Protein AF-0000000076640733 (afdb_homodimer)

Organism: NCBI:txid1194090

pLDDT: mean 92.5, std 11.45, range [32.75, 98.75]

Sequence (238 aa):
MKEFMLLFRQPSYDYSDVSKEEMAALARKWKEWWQDIDEQGKLSSRGPRLAMEGKVLKPGGVVTDGPFVEIKEKLGSFIVVKAENLDDATTLAHGCPALDQGGSVEVRPIGNPWSGKKGMKEFMLLFRQPSYDYSDVSKEEMAALARKWKEWWQDIDEQGKLSSRGPRLAMEGKVLKPGGVVTDGPFVEIKEKLGSFIVVKAENLDDATTLAHGCPALDQGGSVEVRPIGNPWSGKKG

Solvent-accessible surface area (backbone atoms only — not comparable to full-atom values): 12622 Å² total; per-residue (Å²): 119,42,40,30,36,42,36,34,24,26,59,65,87,79,58,84,86,52,50,71,68,54,49,51,52,51,52,48,46,44,50,50,47,51,46,56,40,41,76,70,69,24,55,61,25,56,50,55,58,45,46,71,54,37,31,29,39,33,55,93,74,44,71,44,76,28,50,66,71,83,40,77,46,37,77,39,37,36,33,31,31,49,24,82,45,70,68,53,44,48,56,68,52,60,81,45,56,43,30,80,64,70,14,28,38,31,35,24,47,30,70,72,88,70,54,37,47,67,123,119,42,40,30,35,42,35,35,23,26,60,65,87,80,58,83,85,50,50,72,67,55,49,51,52,51,53,48,46,44,50,52,47,51,46,56,40,41,75,71,69,25,54,62,26,53,50,56,58,43,46,72,55,36,31,29,40,33,55,95,74,44,72,43,77,28,50,68,71,84,40,77,44,36,78,39,38,36,34,33,32,46,24,83,45,70,69,54,44,51,58,68,52,60,80,45,56,45,30,80,63,69,14,30,38,30,35,25,46,30,71,70,87,68,56,37,50,66,124

Nearest PDB structures (foldseek):
  1s7i-assembly1_A-2  TM=7.671E-01  e=8.602E-08  Pseudomonas aeruginosa
  1mwq-assembly1_A  TM=6.982E-01  e=2.239E-04  Haemophilus influenzae
  9axv-assembly1_Aa  TM=3.613E-01  e=4.075E-01  Schizosaccharomyces pombe
  8xkg-assembly1_B  TM=3.624E-01  e=1.918E+00  Acinetobacter baumannii ATCC 19606 = CIP 70.34 = JCM 6841
  8xkg-assembly1_A  TM=3.539E-01  e=2.036E+00  Acinetobacter baumannii ATCC 19606 = CIP 70.34 = JCM 6841

InterPro domains:
  IPR005545 YCII-related [PF03795] (21-110)
  IPR011008 Dimeric alpha-beta barrel [SSF54909] (4-110)

Secondary structure (DSSP, 8-state):
-EEEEEEEEES----TTS-HHHHHHHHHHHHHHHHHHHHTT-EEEEPPPBPS--EEEEGGGEEEESS--SSSSEEEEEEEEEESSHHHHHHHHTT-HHHHTT-EEEEEEESS---SS--/-EEEEEEEEES----TTS-HHHHHHHHHHHHHHHHHHHHTT-EEEEPPPBPS--EEEEGGGEEEESS--SSSSEEEEEEEEEESSHHHHHHHHTT-HHHHTT-EEEEEEESS---SS--

Foldseek 3Di:
DFKKKKWFKALDPDCVVPDPVRVVVLVVLQVVLQVVQVVVVWFDFWWDFDDQWDWDADPPRDIDTDDPPPDSIGTTTITMTHDDDQVRVVVSCPSRCSVVRVIDIDMGTDPDPPPVDPD/DFKKKKWFKALDPDCVVPDPVRVVVLVVLQVVLQVVQVVVVWFDFWWDFDDQWDWDADPPRDIDTDDPPPDSIGTTTITMTHDDDQVRVVVSCPSRCSVVRVIDIDMGTDPPPPPVDPD

Radius of gyration: 17.52 Å; Cα contacts (8 Å, |Δi|>4): 524; chains: 2; bounding box: 40×46×40 Å

Structure (mmCIF, N/CA/C/O backbone):
data_AF-0000000076640733-model_v1
#
loop_
_entity.id
_entity.type
_entity.pdbx_description
1 polymer 'Uncharacterized conserved protein'
#
loop_
_atom_site.group_PDB
_atom_site.id
_atom_site.type_symbol
_atom_site.label_atom_id
_atom_site.label_alt_id
_atom_site.label_comp_id
_atom_site.label_asym_id
_atom_site.label_entity_id
_atom_site.label_seq_id
_atom_site.pdbx_PDB_ins_code
_atom_site.Cartn_x
_atom_site.Cartn_y
_atom_site.Cartn_z
_atom_site.occupancy
_atom_site.B_iso_or_equiv
_atom_site.auth_seq_id
_atom_site.auth_comp_id
_atom_site.auth_asym_id
_atom_site.auth_atom_id
_atom_site.pdbx_PDB_model_num
ATOM 1 N N . MET A 1 1 ? 18.859 -12.188 5.621 1 90.88 1 MET A N 1
ATOM 2 C CA . MET A 1 1 ? 17.844 -11.898 4.602 1 90.88 1 MET A CA 1
ATOM 3 C C . MET A 1 1 ? 17.219 -10.531 4.836 1 90.88 1 MET A C 1
ATOM 5 O O . MET A 1 1 ? 17.156 -10.055 5.973 1 90.88 1 MET A O 1
ATOM 9 N N . LYS A 1 2 ? 16.859 -9.906 3.752 1 95.25 2 LYS A N 1
ATOM 10 C CA . LYS A 1 2 ? 16.188 -8.617 3.754 1 95.25 2 LYS A CA 1
ATOM 11 C C . LYS A 1 2 ? 14.672 -8.797 3.666 1 95.25 2 LYS A C 1
ATOM 13 O O . LYS A 1 2 ? 14.188 -9.883 3.346 1 95.25 2 LYS A O 1
ATOM 18 N N . GLU A 1 3 ? 13.977 -7.738 4.012 1 97 3 GLU A N 1
ATOM 19 C CA . GLU A 1 3 ? 12.516 -7.805 3.924 1 97 3 GLU A CA 1
ATOM 20 C C . GLU A 1 3 ? 12 -6.969 2.758 1 97 3 GLU A C 1
ATOM 22 O O . GLU A 1 3 ? 12.523 -5.891 2.477 1 97 3 GLU A O 1
ATOM 27 N N . PHE A 1 4 ? 10.969 -7.512 2.135 1 98.12 4 PHE A N 1
ATOM 28 C CA . PHE A 1 4 ? 10.305 -6.891 0.998 1 98.12 4 PHE A CA 1
ATOM 29 C C . PHE A 1 4 ? 8.789 -6.93 1.174 1 98.12 4 PHE A C 1
ATOM 31 O O . PHE A 1 4 ? 8.25 -7.883 1.733 1 98.12 4 PHE A O 1
ATOM 38 N N . MET A 1 5 ? 8.195 -5.891 0.712 1 97.94 5 MET A N 1
ATOM 39 C CA . MET A 1 5 ? 6.738 -5.883 0.663 1 97.94 5 MET A CA 1
ATOM 40 C C . MET A 1 5 ? 6.238 -6.227 -0.737 1 97.94 5 MET A C 1
ATOM 42 O O . MET A 1 5 ? 6.727 -5.676 -1.727 1 97.94 5 MET A O 1
ATOM 46 N N . LEU A 1 6 ? 5.398 -7.23 -0.84 1 98.56 6 LEU A N 1
ATOM 47 C CA . LEU A 1 6 ? 4.664 -7.551 -2.061 1 98.56 6 LEU A CA 1
ATOM 48 C C . LEU A 1 6 ? 3.258 -6.965 -2.02 1 98.56 6 LEU A C 1
ATOM 50 O O . LEU A 1 6 ? 2.418 -7.41 -1.235 1 98.56 6 LEU A O 1
ATOM 54 N N . LEU A 1 7 ? 3.055 -5.965 -2.85 1 98.25 7 LEU A N 1
ATOM 55 C CA . LEU A 1 7 ? 1.787 -5.246 -2.924 1 98.25 7 LEU A CA 1
ATOM 56 C C . LEU A 1 7 ? 0.925 -5.777 -4.062 1 98.25 7 LEU A C 1
ATOM 58 O O . LEU A 1 7 ? 1.354 -5.785 -5.219 1 98.25 7 LEU A O 1
ATOM 62 N N . PHE A 1 8 ? -0.285 -6.172 -3.756 1 97.62 8 PHE A N 1
ATOM 63 C CA . PHE A 1 8 ? -1.186 -6.746 -4.75 1 97.62 8 PHE A CA 1
ATOM 64 C C . PHE A 1 8 ? -2.154 -5.695 -5.273 1 97.62 8 PHE A C 1
ATOM 66 O O . PHE A 1 8 ? -2.857 -5.047 -4.496 1 97.62 8 PHE A O 1
ATOM 73 N N . ARG A 1 9 ? -2.199 -5.605 -6.57 1 97 9 ARG A N 1
ATOM 74 C CA . ARG A 1 9 ? -3.17 -4.73 -7.215 1 97 9 ARG A CA 1
ATOM 75 C C . ARG A 1 9 ? -3.992 -5.488 -8.25 1 97 9 ARG A C 1
ATOM 77 O O . ARG A 1 9 ? -3.473 -6.367 -8.945 1 97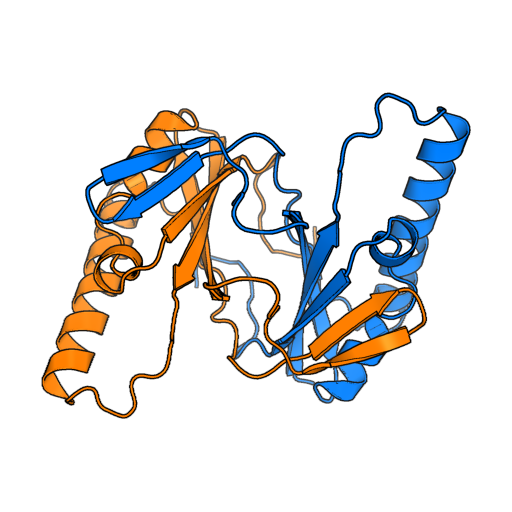 9 ARG A O 1
ATOM 84 N N . GLN A 1 10 ? -5.215 -5.172 -8.328 1 96.31 10 GLN A N 1
ATOM 85 C CA . GLN A 1 10 ? -6.113 -5.75 -9.32 1 96.31 10 GLN A CA 1
ATOM 86 C C . GLN A 1 10 ? -7.039 -4.688 -9.906 1 96.31 10 GLN A C 1
ATOM 88 O O . GLN A 1 10 ? -7.348 -3.693 -9.242 1 96.31 10 GLN A O 1
ATOM 93 N N . PRO A 1 11 ? -7.484 -4.945 -11.172 1 94.88 11 PRO A N 1
ATOM 94 C CA . PRO A 1 11 ? -8.445 -4 -11.75 1 94.88 11 PRO A CA 1
ATOM 95 C C . PRO A 1 11 ? -9.789 -4.004 -11.031 1 94.88 11 PRO A C 1
ATOM 97 O O . PRO A 1 11 ? -10.492 -2.99 -11.016 1 94.88 11 PRO A O 1
ATOM 100 N N . SER A 1 12 ? -10.133 -5.125 -10.539 1 93 12 SER A N 1
ATOM 101 C CA . SER A 1 12 ? -11.406 -5.238 -9.836 1 93 12 SER A CA 1
ATOM 102 C C . SER A 1 12 ? -11.328 -6.262 -8.711 1 93 12 SER A C 1
ATOM 104 O O . SER A 1 12 ? -10.594 -7.246 -8.812 1 93 12 SER A O 1
ATOM 106 N N . TYR A 1 13 ? -12.039 -5.941 -7.707 1 92.38 13 TYR A N 1
ATOM 107 C CA . TYR A 1 13 ? -12.219 -6.887 -6.609 1 92.38 13 TYR A CA 1
ATOM 108 C C . TYR A 1 13 ? -13.68 -7.281 -6.457 1 92.38 13 TYR A C 1
ATOM 110 O O . TYR A 1 13 ? -14.102 -7.727 -5.387 1 92.38 13 TYR A O 1
ATOM 118 N N . ASP A 1 14 ? -14.398 -6.945 -7.488 1 89.81 14 ASP A N 1
ATOM 119 C CA . ASP A 1 14 ? -15.805 -7.324 -7.52 1 89.81 14 ASP A CA 1
ATOM 120 C C . ASP A 1 14 ? -15.977 -8.781 -7.941 1 89.81 14 ASP A C 1
ATOM 122 O O . ASP A 1 14 ? -15.758 -9.125 -9.109 1 89.81 14 ASP A O 1
ATOM 126 N N . TYR A 1 15 ? -16.344 -9.586 -6.992 1 89.31 15 TYR A N 1
ATOM 127 C CA . TYR A 1 15 ? -16.516 -11.016 -7.258 1 89.31 15 TYR A CA 1
ATOM 128 C C . TYR A 1 15 ? -17.984 -11.406 -7.219 1 89.31 15 TYR A C 1
ATOM 130 O O . TYR A 1 15 ? -18.312 -12.586 -7.031 1 89.31 15 TYR A O 1
ATOM 138 N N . SER A 1 16 ? -18.844 -10.461 -7.352 1 89.12 16 SER A N 1
ATOM 139 C CA . SER A 1 16 ? -20.281 -10.695 -7.234 1 89.12 16 SER A CA 1
ATOM 140 C C . SER A 1 16 ? -20.766 -11.656 -8.312 1 89.12 16 SER A C 1
ATOM 142 O O . SER A 1 16 ? -21.75 -12.375 -8.109 1 89.12 16 SER A O 1
ATOM 144 N N . ASP A 1 17 ? -20.094 -11.711 -9.484 1 89.12 17 ASP A N 1
ATOM 145 C CA . ASP A 1 17 ? -20.562 -12.547 -10.594 1 89.12 17 ASP A CA 1
ATOM 146 C C . ASP A 1 17 ? -19.766 -13.852 -10.664 1 89.12 17 ASP A C 1
ATOM 148 O O . ASP A 1 17 ? -19.922 -14.617 -11.617 1 89.12 17 ASP A O 1
ATOM 152 N N . VAL A 1 18 ? -18.953 -14.023 -9.711 1 88.56 18 VAL A N 1
ATOM 153 C CA . VAL A 1 18 ? -18.141 -15.234 -9.68 1 88.56 18 VAL A CA 1
ATOM 154 C C . VAL A 1 18 ? -18.891 -16.344 -8.938 1 88.56 18 VAL A C 1
ATOM 156 O O . VAL A 1 18 ? -19.5 -16.094 -7.898 1 88.56 18 VAL A O 1
ATOM 159 N N . SER A 1 19 ? -18.969 -17.531 -9.484 1 93.44 19 SER A N 1
ATOM 160 C CA . SER A 1 19 ? -19.656 -18.641 -8.852 1 93.44 19 SER A CA 1
ATOM 161 C C . SER A 1 19 ? -19 -19.031 -7.535 1 93.44 19 SER A C 1
ATOM 163 O O . SER A 1 19 ? -17.844 -18.672 -7.277 1 93.44 19 SER A O 1
ATOM 165 N N . LYS A 1 20 ? -19.781 -19.734 -6.715 1 93.12 20 LYS A N 1
ATOM 166 C CA . LYS A 1 20 ? -19.25 -20.234 -5.449 1 93.12 20 LYS A CA 1
ATOM 167 C C . LYS A 1 20 ? -18.047 -21.141 -5.68 1 93.12 20 LYS A C 1
ATOM 169 O O . LYS A 1 20 ? -17.078 -21.094 -4.918 1 93.12 20 LYS A O 1
ATOM 174 N N . GLU A 1 21 ? -18.141 -21.922 -6.691 1 94.69 21 GLU A N 1
ATOM 175 C CA . GLU A 1 21 ? -17.047 -22.844 -7.027 1 94.69 21 GLU A CA 1
ATOM 176 C C . GLU A 1 21 ? -15.789 -22.062 -7.438 1 94.69 21 GLU A C 1
ATOM 178 O O . GLU A 1 21 ? -14.68 -22.406 -7.02 1 94.69 21 GLU A O 1
ATOM 183 N N . GLU A 1 22 ? -15.961 -21.062 -8.25 1 92.94 22 GLU A N 1
ATOM 184 C CA . GLU A 1 22 ? -14.844 -20.234 -8.703 1 92.94 22 GLU A CA 1
ATOM 185 C C . GLU A 1 22 ? -14.227 -19.469 -7.539 1 92.94 22 GLU A C 1
ATOM 187 O O . GLU A 1 22 ? -13.008 -19.297 -7.477 1 92.94 22 GLU A O 1
ATOM 192 N N . MET A 1 23 ? -15.094 -19.016 -6.723 1 92.69 23 MET A N 1
ATOM 193 C CA . MET A 1 23 ? -14.602 -18.297 -5.547 1 92.69 23 MET A CA 1
ATOM 194 C C . MET A 1 23 ? -13.773 -19.219 -4.656 1 92.69 23 MET A C 1
ATOM 196 O O . MET A 1 23 ? -12.727 -18.812 -4.148 1 92.69 23 MET A O 1
ATOM 200 N N . ALA A 1 24 ? -14.203 -20.422 -4.422 1 95 24 ALA A N 1
ATOM 201 C CA . ALA A 1 24 ? -13.469 -21.391 -3.633 1 95 24 ALA A CA 1
ATOM 202 C C . ALA A 1 24 ? -12.117 -21.719 -4.27 1 95 24 ALA A C 1
ATOM 204 O O . ALA A 1 24 ? -11.109 -21.859 -3.57 1 95 24 ALA A O 1
ATOM 205 N N . ALA A 1 25 ? -12.148 -21.844 -5.551 1 95 25 ALA A N 1
ATOM 206 C CA . ALA A 1 25 ? -10.914 -22.125 -6.27 1 95 25 ALA A CA 1
ATOM 207 C C . ALA A 1 25 ? -9.914 -20.984 -6.109 1 95 25 ALA A C 1
ATOM 209 O O . ALA A 1 25 ? -8.719 -21.234 -5.91 1 95 25 ALA A O 1
ATOM 210 N N . LEU A 1 26 ? -10.414 -19.797 -6.215 1 93.88 26 LEU A N 1
ATOM 211 C CA . LEU A 1 26 ? -9.562 -18.625 -6.043 1 93.88 26 LEU A CA 1
ATOM 212 C C . LEU A 1 26 ? -8.992 -18.578 -4.629 1 93.88 26 LEU A C 1
ATOM 214 O O . LEU A 1 26 ? -7.797 -18.328 -4.449 1 93.88 26 LEU A O 1
ATOM 218 N N . ALA A 1 27 ? -9.812 -18.812 -3.67 1 94.56 27 ALA A N 1
ATOM 219 C CA . ALA A 1 27 ? -9.375 -18.844 -2.275 1 94.56 27 ALA A CA 1
ATOM 220 C C . ALA A 1 27 ? -8.281 -19.891 -2.062 1 94.56 27 ALA A C 1
ATOM 222 O O . ALA A 1 27 ? -7.305 -19.641 -1.356 1 94.56 27 ALA A O 1
ATOM 223 N N . ARG A 1 28 ? -8.414 -21.016 -2.635 1 96.5 28 ARG A N 1
ATOM 224 C CA . ARG A 1 28 ? -7.434 -22.078 -2.525 1 96.5 28 ARG A CA 1
ATOM 225 C C . ARG A 1 28 ? -6.105 -21.672 -3.156 1 96.5 28 ARG A C 1
ATOM 227 O O . ARG A 1 28 ? -5.035 -21.969 -2.619 1 96.5 28 ARG A O 1
ATOM 234 N N . LYS A 1 29 ? -6.211 -21.031 -4.285 1 96.69 29 LYS A N 1
ATOM 235 C CA . LYS A 1 29 ? -4.996 -20.578 -4.957 1 96.69 29 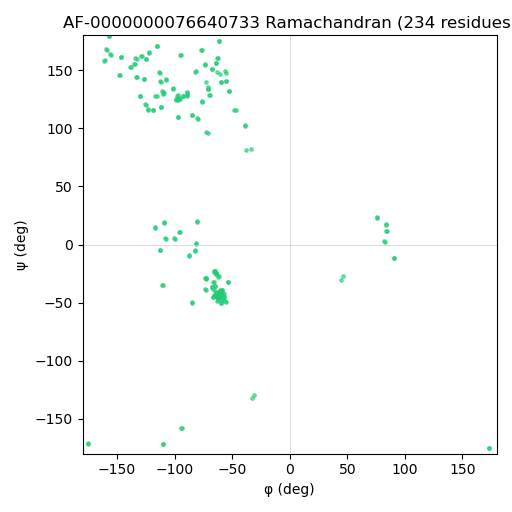LYS A CA 1
ATOM 236 C C . LYS A 1 29 ? -4.211 -19.609 -4.078 1 96.69 29 LYS A C 1
ATOM 238 O O . LYS A 1 29 ? -2.984 -19.719 -3.98 1 96.69 29 LYS A O 1
ATOM 243 N N . TRP A 1 30 ? -4.887 -18.672 -3.475 1 96.44 30 TRP A N 1
ATOM 244 C CA . TRP A 1 30 ? -4.238 -17.75 -2.553 1 96.44 30 TRP A CA 1
ATOM 245 C C . TRP A 1 30 ? -3.592 -18.5 -1.392 1 96.44 30 TRP A C 1
ATOM 247 O O . TRP A 1 30 ? -2.432 -18.266 -1.056 1 96.44 30 TRP A O 1
ATOM 257 N N . LYS A 1 31 ? -4.352 -19.344 -0.804 1 96.19 31 LYS A N 1
ATOM 258 C CA . LYS A 1 31 ? -3.854 -20.125 0.32 1 96.19 31 LYS A CA 1
ATOM 259 C C . LYS A 1 31 ? -2.596 -20.906 -0.066 1 96.19 31 LYS A C 1
ATOM 261 O O . LYS A 1 31 ? -1.608 -20.906 0.672 1 96.19 31 LYS A O 1
ATOM 266 N N . GLU A 1 32 ? -2.684 -21.562 -1.143 1 97.5 32 GLU A N 1
ATOM 267 C CA . GLU A 1 32 ? -1.546 -22.359 -1.607 1 97.5 32 GLU A CA 1
ATOM 268 C C . GLU A 1 32 ? -0.326 -21.469 -1.854 1 97.5 32 GLU A C 1
ATOM 270 O O . GLU A 1 32 ? 0.798 -21.859 -1.519 1 97.5 32 GLU A O 1
ATOM 275 N N . TRP A 1 33 ? -0.525 -20.344 -2.479 1 97.88 33 TRP A N 1
ATOM 276 C CA . TRP A 1 33 ? 0.583 -19.453 -2.775 1 97.88 33 TRP A CA 1
ATOM 277 C C . TRP A 1 33 ? 1.237 -18.953 -1.49 1 97.88 33 TRP A C 1
ATOM 279 O O . TRP A 1 33 ? 2.463 -18.984 -1.357 1 97.88 33 TRP A O 1
ATOM 289 N N . TRP A 1 34 ? 0.456 -18.5 -0.561 1 94.25 34 TRP A N 1
ATOM 290 C CA . TRP A 1 34 ? 0.984 -18.078 0.732 1 94.25 34 TRP A CA 1
ATOM 291 C C . TRP A 1 34 ? 1.71 -19.219 1.427 1 94.25 34 TRP A C 1
ATOM 293 O O . TRP A 1 34 ? 2.783 -19.031 2.004 1 94.25 34 TRP A O 1
ATOM 303 N N . GLN A 1 35 ? 1.076 -20.344 1.438 1 95.94 35 GLN A N 1
ATOM 304 C CA . GLN A 1 35 ? 1.638 -21.516 2.121 1 95.94 35 GLN A CA 1
ATOM 305 C C . GLN A 1 35 ? 2.992 -21.891 1.532 1 95.94 35 GLN A C 1
ATOM 307 O O . GLN A 1 35 ? 3.904 -22.281 2.264 1 95.94 35 GLN A O 1
ATOM 312 N N . ASP A 1 36 ? 3.059 -21.844 0.273 1 97.38 36 ASP A N 1
ATOM 313 C CA . ASP A 1 36 ? 4.328 -22.141 -0.384 1 97.38 36 ASP A CA 1
ATOM 314 C C . ASP A 1 36 ? 5.438 -21.219 0.117 1 97.38 36 ASP A C 1
ATOM 316 O O . ASP A 1 36 ? 6.535 -21.688 0.434 1 97.38 36 ASP A O 1
ATOM 320 N N . ILE A 1 37 ? 5.199 -19.969 0.23 1 98 37 ILE A N 1
ATOM 321 C CA . ILE A 1 37 ? 6.172 -19 0.716 1 98 37 ILE A CA 1
ATOM 322 C C . ILE A 1 37 ? 6.477 -19.266 2.188 1 98 37 ILE A C 1
ATOM 324 O O . ILE A 1 37 ? 7.637 -19.25 2.605 1 98 37 ILE A O 1
ATOM 328 N N . ASP A 1 38 ? 5.426 -19.5 2.951 1 96.94 38 ASP A N 1
ATOM 329 C CA . ASP A 1 38 ? 5.555 -19.75 4.387 1 96.94 38 ASP A CA 1
ATOM 330 C C . ASP A 1 38 ? 6.391 -21 4.656 1 96.94 38 ASP A C 1
ATOM 332 O O . ASP A 1 38 ? 7.227 -21 5.562 1 96.94 38 ASP A O 1
ATOM 336 N N . GLU A 1 39 ? 6.176 -22.016 3.906 1 97.62 39 GLU A N 1
ATOM 337 C CA . GLU A 1 39 ? 6.895 -23.281 4.074 1 97.62 39 GLU A CA 1
ATOM 338 C C . GLU A 1 39 ? 8.383 -23.109 3.803 1 97.62 39 GLU A C 1
ATOM 340 O O . GLU A 1 39 ? 9.211 -23.859 4.324 1 97.62 39 GLU A O 1
ATOM 345 N N . GLN A 1 40 ? 8.734 -22.125 3.035 1 97.44 40 GLN A N 1
ATOM 346 C CA . GLN A 1 40 ? 10.133 -21.797 2.779 1 97.44 40 GLN A CA 1
ATOM 347 C C . GLN A 1 40 ? 10.711 -20.953 3.906 1 97.44 40 GLN A C 1
ATOM 349 O O . GLN A 1 40 ? 11.898 -20.609 3.893 1 97.44 40 GLN A O 1
ATOM 354 N N . GLY A 1 41 ? 9.844 -20.578 4.828 1 97.06 41 GLY A N 1
ATOM 355 C CA . GLY A 1 41 ? 10.273 -19.719 5.914 1 97.06 41 GLY A CA 1
ATOM 356 C C . GLY A 1 41 ? 10.445 -18.266 5.496 1 97.06 41 GLY A C 1
ATOM 357 O O . GLY A 1 41 ? 11.164 -17.5 6.145 1 97.06 41 GLY A O 1
ATOM 358 N N . LYS A 1 42 ? 9.766 -17.875 4.43 1 97.62 42 LYS A N 1
ATOM 359 C CA . LYS A 1 42 ? 10.055 -16.578 3.842 1 97.62 42 LYS A CA 1
ATOM 360 C C . LYS A 1 42 ? 8.875 -15.625 4.02 1 97.62 42 LYS A C 1
ATOM 362 O O . LYS A 1 42 ? 8.938 -14.461 3.615 1 97.62 42 LYS A O 1
ATOM 367 N N . LEU A 1 43 ? 7.789 -16.078 4.551 1 95.94 43 LEU A N 1
ATOM 368 C CA . LEU A 1 43 ? 6.668 -15.195 4.855 1 95.94 43 LEU A CA 1
ATOM 369 C C . LEU A 1 43 ? 6.852 -14.531 6.215 1 95.94 43 LEU A C 1
ATOM 371 O O . LEU A 1 43 ? 6.852 -15.203 7.246 1 95.94 43 LEU A O 1
ATOM 375 N N . SER A 1 44 ? 7.078 -13.266 6.195 1 93.88 44 SER A N 1
ATOM 376 C CA . SER A 1 44 ? 7.293 -12.523 7.438 1 93.88 44 SER A CA 1
ATOM 377 C C . SER A 1 44 ? 5.965 -12.109 8.062 1 93.88 44 SER A C 1
ATOM 379 O O . SER A 1 44 ? 5.77 -12.266 9.273 1 93.88 44 SER A O 1
ATOM 381 N N . SER A 1 45 ? 5.059 -11.508 7.293 1 91.81 45 SER A N 1
ATOM 382 C CA . SER A 1 45 ? 3.762 -11.07 7.801 1 91.81 45 SER A CA 1
ATOM 383 C C . SER A 1 45 ? 2.771 -10.852 6.664 1 91.81 45 SER A C 1
ATOM 385 O O . SER A 1 45 ? 3.166 -10.75 5.5 1 91.81 45 SER A O 1
ATOM 387 N N . ARG A 1 46 ? 1.552 -10.898 7.016 1 92 46 ARG A N 1
ATOM 388 C CA . ARG A 1 46 ? 0.472 -10.594 6.082 1 92 46 ARG A CA 1
ATOM 389 C C . ARG A 1 46 ? -0.198 -9.273 6.434 1 92 46 ARG A C 1
ATOM 391 O O . ARG A 1 46 ? -0.504 -9.016 7.598 1 92 46 ARG A O 1
ATOM 398 N N . GLY A 1 47 ? -0.332 -8.461 5.438 1 92 47 GLY A N 1
ATOM 399 C CA . GLY A 1 47 ? -1.067 -7.223 5.629 1 92 47 GLY A CA 1
ATOM 400 C C . GLY A 1 47 ? -2.572 -7.418 5.645 1 92 47 GLY A C 1
ATOM 401 O O . GLY A 1 47 ? -3.066 -8.5 5.32 1 92 47 GLY A O 1
ATOM 402 N N . PRO A 1 48 ? -3.234 -6.375 6.066 1 93.38 48 PRO A N 1
ATOM 403 C CA . PRO A 1 48 ? -4.699 -6.441 6.066 1 93.38 48 PRO A CA 1
ATOM 404 C C . PRO A 1 48 ? -5.293 -6.352 4.66 1 93.38 48 PRO A C 1
ATOM 406 O O . PRO A 1 48 ? -4.637 -5.859 3.74 1 93.38 48 PRO A O 1
ATOM 409 N N . ARG A 1 49 ? -6.48 -6.91 4.555 1 93.75 49 ARG A N 1
ATOM 410 C CA . ARG A 1 49 ? -7.27 -6.594 3.369 1 93.75 49 ARG A CA 1
ATOM 411 C C . ARG A 1 49 ? -7.781 -5.16 3.418 1 93.75 49 ARG A C 1
ATOM 413 O O . ARG A 1 49 ? -8.328 -4.723 4.434 1 93.75 49 ARG A O 1
ATOM 420 N N . LEU A 1 50 ? -7.641 -4.418 2.311 1 96.44 50 LEU A N 1
ATOM 421 C CA . LEU A 1 50 ? -8.164 -3.062 2.201 1 96.44 50 LEU A CA 1
ATOM 422 C C . LEU A 1 50 ? -9.57 -3.07 1.603 1 96.44 50 LEU A C 1
ATOM 424 O O . LEU A 1 50 ? -9.789 -3.656 0.542 1 96.44 50 LEU A O 1
ATOM 428 N N . ALA A 1 51 ? -10.461 -2.426 2.295 1 95.06 51 ALA A N 1
ATOM 429 C CA . ALA A 1 51 ? -11.82 -2.338 1.778 1 95.06 51 ALA A CA 1
ATOM 430 C C . ALA A 1 51 ? -11.867 -1.556 0.469 1 95.06 51 ALA A C 1
ATOM 432 O O . ALA A 1 51 ? -10.969 -0.756 0.187 1 95.06 51 ALA A O 1
ATOM 433 N N . MET A 1 52 ? -12.891 -1.831 -0.298 1 94.06 52 MET A N 1
ATOM 434 C CA . MET A 1 52 ? -13.016 -1.119 -1.566 1 94.06 52 MET A CA 1
ATOM 435 C C . MET A 1 52 ? -13.766 0.198 -1.378 1 94.06 52 MET A C 1
ATOM 437 O O . MET A 1 52 ? -13.828 1.018 -2.295 1 94.06 52 MET A O 1
ATOM 441 N N . GLU A 1 53 ? -14.281 0.357 -0.262 1 94.75 53 GLU A N 1
ATOM 442 C CA . GLU A 1 53 ? -14.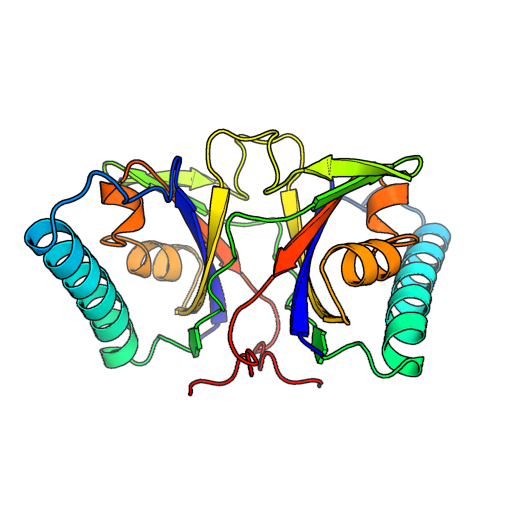688 1.692 0.16 1 94.75 53 GLU A CA 1
ATOM 443 C C . GLU A 1 53 ? -13.508 2.484 0.712 1 94.75 53 GLU A C 1
ATOM 445 O O . GLU A 1 53 ? -12.586 1.908 1.299 1 94.75 53 GLU A O 1
ATOM 450 N N . GLY A 1 54 ? -13.523 3.836 0.535 1 97.62 54 GLY A N 1
ATOM 451 C CA . GLY A 1 54 ? -12.461 4.684 1.049 1 97.62 54 GLY A CA 1
ATOM 452 C C . GLY A 1 54 ? -12.578 6.129 0.601 1 97.62 54 GLY A C 1
ATOM 453 O O . GLY A 1 54 ? -13.586 6.516 0.001 1 97.62 54 GLY A O 1
ATOM 454 N N . LYS A 1 55 ? -11.594 6.887 0.963 1 98.44 55 LYS A N 1
ATOM 455 C CA . LYS A 1 55 ? -11.469 8.281 0.553 1 98.44 55 LYS A CA 1
ATOM 456 C C . LYS A 1 55 ? -10.039 8.594 0.101 1 98.44 55 LYS A C 1
ATOM 458 O O . LYS A 1 55 ? -9.102 7.898 0.489 1 98.44 55 LYS A O 1
ATOM 463 N N . VAL A 1 56 ? -9.938 9.57 -0.698 1 98.25 56 VAL A N 1
ATOM 464 C CA . VAL A 1 56 ? -8.641 10.133 -1.052 1 98.25 56 VAL A CA 1
ATOM 465 C C . VAL A 1 56 ? -8.625 11.633 -0.767 1 98.25 56 VAL A C 1
ATOM 467 O O . VAL A 1 56 ? -9.469 12.375 -1.279 1 98.25 56 VAL A O 1
ATOM 470 N N . LEU A 1 57 ? -7.734 12.039 0.08 1 98.69 57 LEU A N 1
ATOM 471 C CA . LEU A 1 57 ? -7.512 13.438 0.407 1 98.69 57 LEU A CA 1
ATOM 472 C C . LEU A 1 57 ? -6.375 14.023 -0.427 1 98.69 57 LEU A C 1
ATOM 474 O O . LEU A 1 57 ? -5.266 13.484 -0.43 1 98.69 57 LEU A O 1
ATOM 478 N N . LYS A 1 58 ? -6.684 15.094 -1.091 1 97.38 58 LYS A N 1
ATOM 479 C CA . LYS A 1 58 ? -5.719 15.781 -1.944 1 97.38 58 LYS A CA 1
ATOM 480 C C . LYS A 1 58 ? -5.41 17.172 -1.414 1 97.38 58 LYS A C 1
ATOM 482 O O . LYS A 1 58 ? -6.055 17.641 -0.475 1 97.38 58 LYS A O 1
ATOM 487 N N . PRO A 1 59 ? -4.391 17.781 -2.039 1 97.06 59 PRO A N 1
ATOM 488 C CA . PRO A 1 59 ? -4.078 19.141 -1.596 1 97.06 59 PRO A CA 1
ATOM 489 C C . PRO A 1 59 ? -5.277 20.078 -1.681 1 97.06 59 PRO A C 1
ATOM 491 O O . PRO A 1 59 ? -6.129 19.922 -2.557 1 97.06 59 PRO A O 1
ATOM 494 N N . GLY A 1 60 ? -5.332 21.062 -0.778 1 96.44 60 GLY A N 1
ATOM 495 C CA . GLY A 1 60 ? -6.43 22.016 -0.747 1 96.44 60 GLY A CA 1
ATOM 496 C C . GLY A 1 60 ? -7.66 21.484 -0.037 1 96.44 60 GLY A C 1
ATOM 497 O O . GLY A 1 60 ? -8.711 22.125 -0.05 1 96.44 60 GLY A O 1
ATOM 498 N N . GLY A 1 61 ? -7.551 20.25 0.517 1 96.88 61 GLY A N 1
ATOM 499 C CA . GLY A 1 61 ? -8.641 19.688 1.293 1 96.88 61 GLY A CA 1
ATOM 500 C C . GLY A 1 61 ? -9.703 19.016 0.434 1 96.88 61 GLY A C 1
ATOM 501 O O . GLY A 1 61 ? -10.828 18.797 0.883 1 96.88 61 GLY A O 1
ATOM 502 N N . VAL A 1 62 ? -9.344 18.734 -0.79 1 96.88 62 VAL A N 1
ATOM 503 C CA . VAL A 1 62 ? -10.273 18.062 -1.691 1 96.88 62 VAL A CA 1
ATOM 504 C C . VAL A 1 62 ? -10.359 16.578 -1.331 1 96.88 62 VAL A C 1
ATOM 506 O O . VAL A 1 62 ? -9.344 15.883 -1.285 1 96.88 62 VAL A O 1
ATOM 509 N N . VAL A 1 63 ? -11.562 16.109 -1.056 1 98.06 63 VAL A N 1
ATOM 510 C CA . VAL A 1 63 ? -11.773 14.711 -0.705 1 98.06 63 VAL A CA 1
ATOM 511 C C . VAL A 1 63 ? -12.656 14.047 -1.762 1 98.06 63 VAL A C 1
ATOM 513 O O . VAL A 1 63 ? -13.703 14.578 -2.129 1 98.06 63 VAL A O 1
ATOM 516 N N . THR A 1 64 ? -12.211 12.953 -2.291 1 97.31 64 THR A N 1
ATOM 517 C CA . THR A 1 64 ? -13 12.156 -3.227 1 97.31 64 THR A CA 1
ATOM 518 C C . THR A 1 64 ? -13.18 10.734 -2.705 1 97.31 64 THR A C 1
ATOM 520 O O . THR A 1 64 ? -12.523 10.328 -1.741 1 97.31 64 THR A O 1
ATOM 523 N N . ASP A 1 65 ? -14.086 10.078 -3.32 1 96.62 65 ASP A N 1
ATOM 524 C CA . ASP A 1 65 ? -14.242 8.672 -2.969 1 96.62 65 ASP A CA 1
ATOM 525 C C . ASP A 1 65 ? -13.031 7.852 -3.4 1 96.62 65 ASP A C 1
ATOM 527 O O . ASP A 1 65 ? -12.375 8.188 -4.391 1 96.62 65 ASP A O 1
ATOM 531 N N . GLY A 1 66 ? -12.852 6.855 -2.662 1 95.31 66 GLY A N 1
ATOM 532 C CA . GLY A 1 66 ? -11.773 5.926 -2.986 1 95.31 66 GLY A CA 1
ATOM 533 C C . GLY A 1 66 ? -12.281 4.586 -3.486 1 95.31 66 GLY A C 1
ATOM 534 O O . GLY A 1 66 ? -13.484 4.387 -3.639 1 95.31 66 GLY A O 1
ATOM 535 N N . PRO A 1 67 ? -11.234 3.705 -3.596 1 95.75 67 PRO A N 1
ATOM 536 C CA . PRO A 1 67 ? -9.773 3.738 -3.438 1 95.75 67 PRO A CA 1
ATOM 537 C C . PRO A 1 67 ? -9.102 4.699 -4.41 1 95.75 67 PRO A C 1
ATOM 539 O O . PRO A 1 67 ? -9.773 5.363 -5.203 1 95.75 67 PRO A O 1
ATOM 542 N N . PHE A 1 68 ? -7.812 4.871 -4.273 1 93.38 68 PHE A N 1
ATOM 543 C CA . PHE A 1 68 ? -7.059 5.762 -5.141 1 93.38 68 PHE A CA 1
ATOM 544 C C . PHE A 1 68 ? -7.418 5.527 -6.605 1 93.38 68 PHE A C 1
ATOM 546 O O . PHE A 1 68 ? -7.203 4.434 -7.133 1 93.38 68 PHE A O 1
ATOM 553 N N . VAL A 1 69 ? -8.023 6.492 -7.367 1 79.94 69 VAL A N 1
ATOM 554 C CA . VAL A 1 69 ? -8.75 6.258 -8.609 1 79.94 69 VAL A CA 1
ATOM 555 C C . VAL A 1 69 ? -7.926 6.766 -9.789 1 79.94 69 VAL A C 1
ATOM 557 O O . VAL A 1 69 ? -8.359 6.68 -10.945 1 79.94 69 VAL A O 1
ATOM 560 N N . GLU A 1 70 ? -6.812 7.199 -9.641 1 80 70 GLU A N 1
ATOM 561 C CA . GLU A 1 70 ? -6.035 7.707 -10.766 1 80 70 GLU A CA 1
ATOM 562 C C . GLU A 1 70 ? -5.367 6.57 -11.531 1 80 70 GLU A C 1
ATOM 564 O O . GLU A 1 70 ? -4.762 6.793 -12.578 1 80 70 GLU A O 1
ATOM 569 N N . ILE A 1 71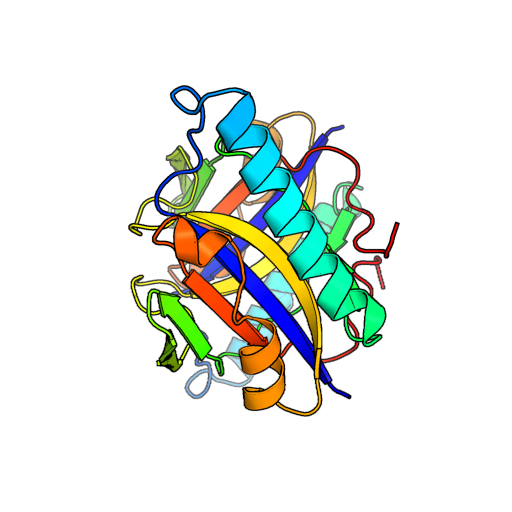 ? -5.648 5.281 -11.023 1 78.69 71 ILE A N 1
ATOM 570 C CA . ILE A 1 71 ? -4.957 4.172 -11.672 1 78.69 71 ILE A CA 1
ATOM 571 C C . ILE A 1 71 ? -5.969 3.102 -12.078 1 78.69 71 ILE A C 1
ATOM 573 O O . ILE A 1 71 ? -7.082 3.061 -11.547 1 78.69 71 ILE A O 1
ATOM 577 N N . LYS A 1 72 ? -5.543 2.223 -12.984 1 86.88 72 LYS A N 1
ATOM 578 C CA . LYS A 1 72 ? -6.363 1.12 -13.477 1 86.88 72 LYS A CA 1
ATOM 579 C C . LYS A 1 72 ? -6.512 0.028 -12.422 1 86.88 72 LYS A C 1
ATOM 581 O O . LYS A 1 72 ? -7.512 -0.691 -12.406 1 86.88 72 LYS A O 1
ATOM 586 N N . GLU A 1 73 ? -5.578 -0.089 -11.656 1 94.75 73 GLU A N 1
ATOM 587 C CA . GLU A 1 73 ? -5.559 -1.12 -10.617 1 94.75 73 GLU A CA 1
ATOM 588 C C . GLU A 1 73 ? -5.648 -0.507 -9.227 1 94.75 73 GLU A C 1
ATOM 590 O O . GLU A 1 73 ? -5.203 0.622 -9.008 1 94.75 73 GLU A O 1
ATOM 595 N N . LYS A 1 74 ? -6.266 -1.244 -8.375 1 95.94 74 LYS A N 1
ATOM 596 C CA . LYS A 1 74 ? -6.418 -0.828 -6.984 1 95.94 74 LYS A CA 1
ATOM 597 C C . LYS A 1 74 ? -5.605 -1.72 -6.051 1 95.94 74 LYS A C 1
ATOM 599 O O . LYS A 1 74 ? -5.543 -2.936 -6.242 1 95.94 74 LYS A O 1
ATOM 604 N N . LEU A 1 75 ? -5.012 -1.07 -5.086 1 97.06 75 LEU A N 1
ATOM 605 C CA . LEU A 1 75 ? -4.305 -1.822 -4.059 1 97.06 75 LEU A CA 1
ATOM 606 C C . LEU A 1 75 ? -5.285 -2.588 -3.174 1 97.06 75 LEU A C 1
ATOM 608 O O . LEU A 1 75 ? -6.242 -2.01 -2.658 1 97.06 75 LEU A O 1
ATOM 612 N N . GLY A 1 76 ? -5.047 -3.867 -3.006 1 96.44 76 GLY A N 1
ATOM 613 C CA . GLY A 1 76 ? -5.965 -4.676 -2.221 1 96.44 76 GLY A CA 1
ATOM 614 C C . GLY A 1 76 ? -5.375 -5.137 -0.902 1 96.44 76 GLY A C 1
ATOM 615 O O . GLY A 1 76 ? -6.102 -5.344 0.072 1 96.44 76 GLY A O 1
ATOM 616 N N . SER A 1 77 ? -4.125 -5.422 -0.855 1 96.25 77 SER A N 1
ATOM 617 C CA . SER A 1 77 ? -3.395 -5.902 0.312 1 96.25 77 SER A CA 1
ATOM 618 C C . SER A 1 77 ? -1.9 -6.012 0.024 1 96.25 77 SER A C 1
ATOM 620 O O . SER A 1 77 ? -1.411 -5.457 -0.961 1 96.25 77 SER A O 1
ATOM 622 N N . PHE A 1 78 ? -1.214 -6.613 0.971 1 96.81 78 PHE A N 1
ATOM 623 C CA . PHE A 1 78 ? 0.207 -6.887 0.795 1 96.81 78 PHE A CA 1
ATOM 624 C C . PHE A 1 78 ? 0.667 -7.988 1.742 1 96.81 78 PHE A C 1
ATOM 626 O O . PHE A 1 78 ? -0.071 -8.383 2.646 1 96.81 78 PHE A O 1
ATOM 633 N N . ILE A 1 79 ? 1.813 -8.461 1.522 1 96.12 79 ILE A N 1
ATOM 634 C CA . ILE A 1 79 ? 2.553 -9.297 2.463 1 96.12 79 ILE A CA 1
ATOM 635 C C . ILE A 1 79 ? 3.998 -8.812 2.557 1 96.12 79 ILE A C 1
ATOM 637 O O . ILE A 1 79 ? 4.473 -8.086 1.684 1 96.12 79 ILE A O 1
ATOM 641 N N . VAL A 1 80 ? 4.613 -9.195 3.598 1 95.94 80 VAL A N 1
ATOM 642 C CA . VAL A 1 80 ? 6.051 -8.977 3.748 1 95.94 80 VAL A CA 1
ATOM 643 C C . VAL A 1 80 ? 6.785 -10.312 3.688 1 95.94 80 VAL A C 1
ATOM 645 O O . VAL A 1 80 ? 6.379 -11.281 4.336 1 95.94 80 VAL A O 1
ATOM 648 N N . VAL A 1 81 ? 7.797 -10.344 2.912 1 96.94 81 VAL A N 1
ATOM 649 C CA . VAL A 1 81 ? 8.562 -11.57 2.744 1 96.94 81 VAL A CA 1
ATOM 650 C C . VAL A 1 81 ? 10.039 -11.312 3.057 1 96.94 81 VAL A C 1
ATOM 652 O O . VAL A 1 81 ? 10.477 -10.156 3.064 1 96.94 81 VAL A O 1
ATOM 655 N N . LYS A 1 82 ? 10.719 -12.344 3.336 1 96.75 82 LYS A N 1
ATOM 656 C CA . LYS A 1 82 ? 12.18 -12.336 3.463 1 96.75 82 LYS A CA 1
ATOM 657 C C . LYS A 1 82 ? 12.844 -12.906 2.211 1 96.75 82 LYS A C 1
ATOM 659 O O . LYS A 1 82 ? 12.391 -13.914 1.667 1 96.75 82 LYS A O 1
ATOM 664 N N . ALA A 1 83 ? 13.852 -12.273 1.698 1 97.62 83 ALA A N 1
ATOM 665 C CA . ALA A 1 83 ? 14.578 -12.703 0.508 1 97.62 83 ALA A CA 1
ATOM 666 C C . ALA A 1 83 ? 16 -12.164 0.507 1 97.62 83 ALA A C 1
ATOM 668 O O . ALA A 1 83 ? 16.328 -11.242 1.26 1 97.62 83 ALA A O 1
ATOM 669 N N . GLU A 1 84 ? 16.797 -12.742 -0.295 1 97.5 84 GLU A N 1
ATOM 670 C CA . GLU A 1 84 ? 18.203 -12.344 -0.34 1 97.5 84 GLU A CA 1
ATOM 671 C C . GLU A 1 84 ? 18.359 -10.992 -1.018 1 97.5 84 GLU A C 1
ATOM 673 O O . GLU A 1 84 ? 19.281 -10.234 -0.68 1 97.5 84 GLU A O 1
ATOM 678 N N . ASN A 1 85 ? 17.656 -10.75 -1.998 1 97.81 85 ASN A N 1
ATOM 679 C CA . ASN A 1 85 ? 17.672 -9.508 -2.768 1 97.81 85 ASN A CA 1
ATOM 680 C C . ASN A 1 85 ? 16.359 -9.297 -3.514 1 97.81 85 ASN A C 1
ATOM 682 O O . ASN A 1 85 ? 15.43 -10.094 -3.391 1 97.81 85 ASN A O 1
ATOM 686 N N . LEU A 1 86 ? 16.25 -8.242 -4.211 1 98.19 86 LEU A N 1
A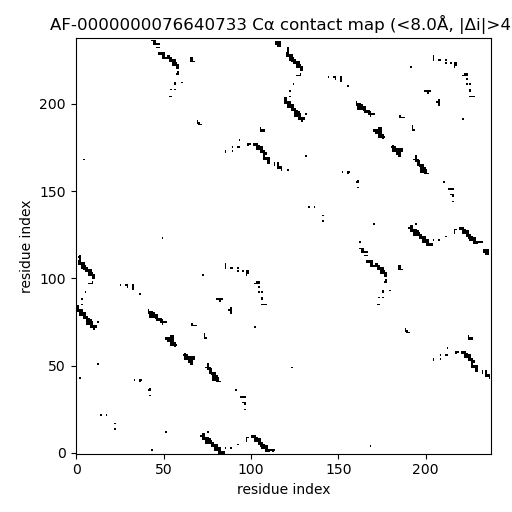TOM 687 C CA . LEU A 1 86 ? 15.039 -7.836 -4.906 1 98.19 86 LEU A CA 1
ATOM 688 C C . LEU A 1 86 ? 14.633 -8.883 -5.938 1 98.19 86 LEU A C 1
ATOM 690 O O . LEU A 1 86 ? 13.445 -9.18 -6.086 1 98.19 86 LEU A O 1
ATOM 694 N N . ASP A 1 87 ? 15.555 -9.438 -6.648 1 98.19 87 ASP A N 1
ATOM 695 C CA . ASP A 1 87 ? 15.25 -10.453 -7.648 1 98.19 87 ASP A CA 1
ATOM 696 C C . ASP A 1 87 ? 14.664 -11.703 -7 1 98.19 87 ASP A C 1
ATOM 698 O O . ASP A 1 87 ? 13.703 -12.289 -7.516 1 98.19 87 ASP A O 1
ATOM 702 N N . ASP A 1 88 ? 15.234 -12.094 -5.863 1 98.25 88 ASP A N 1
ATOM 703 C CA . ASP A 1 88 ? 14.719 -13.234 -5.109 1 98.25 88 ASP A CA 1
ATOM 704 C C . ASP A 1 88 ? 13.297 -12.977 -4.633 1 98.25 88 ASP A C 1
ATOM 706 O O . ASP A 1 88 ? 12.43 -13.844 -4.742 1 98.25 88 ASP A O 1
ATOM 710 N N . ALA A 1 89 ? 13.055 -11.844 -4.094 1 98.5 89 ALA A N 1
ATOM 711 C CA . ALA A 1 89 ? 11.711 -11.477 -3.652 1 98.5 89 ALA A CA 1
ATOM 712 C C . ALA A 1 89 ? 10.727 -11.5 -4.816 1 98.5 89 ALA A C 1
ATOM 714 O O . ALA A 1 89 ? 9.578 -11.945 -4.664 1 98.5 89 ALA A O 1
ATOM 715 N N . THR A 1 90 ? 11.172 -11.016 -5.977 1 98.75 90 THR A N 1
ATOM 716 C CA . THR A 1 90 ? 10.32 -10.992 -7.164 1 98.75 90 THR A CA 1
ATOM 717 C C . THR A 1 90 ? 9.977 -12.414 -7.605 1 98.75 90 THR A C 1
ATOM 719 O O . THR A 1 90 ? 8.867 -12.672 -8.078 1 98.75 90 THR A O 1
ATOM 722 N N . THR A 1 91 ? 10.906 -13.281 -7.441 1 98.44 91 THR A N 1
ATOM 723 C CA . THR A 1 91 ? 10.656 -14.68 -7.754 1 98.44 91 THR A CA 1
ATOM 724 C C . THR A 1 91 ? 9.523 -15.234 -6.891 1 98.44 91 THR A C 1
ATOM 726 O O . THR A 1 91 ? 8.664 -15.969 -7.383 1 98.44 91 THR A O 1
ATOM 729 N N . LEU A 1 92 ? 9.484 -14.852 -5.617 1 98.5 92 LEU A N 1
ATOM 730 C CA . LEU A 1 92 ? 8.43 -15.305 -4.715 1 98.5 92 LEU A CA 1
ATOM 731 C C . LEU A 1 92 ? 7.07 -14.797 -5.176 1 98.5 92 LEU A C 1
ATOM 733 O O . LEU A 1 92 ? 6.043 -15.398 -4.867 1 98.5 92 LEU A O 1
ATOM 737 N N . ALA A 1 93 ? 7.047 -13.695 -5.898 1 98.69 93 ALA A N 1
ATOM 738 C CA . ALA A 1 93 ? 5.805 -13.07 -6.34 1 98.69 93 ALA A CA 1
ATOM 739 C C . ALA A 1 93 ? 5.152 -13.883 -7.457 1 98.69 93 ALA A C 1
ATOM 741 O O . ALA A 1 93 ? 3.949 -13.758 -7.703 1 98.69 93 ALA A O 1
ATOM 742 N N . HIS A 1 94 ? 5.973 -14.578 -8.234 1 98.19 94 HIS A N 1
ATOM 743 C CA . HIS A 1 94 ? 5.41 -15.391 -9.297 1 98.19 94 HIS A CA 1
ATOM 744 C C . HIS A 1 94 ? 4.387 -16.375 -8.758 1 98.19 94 HIS A C 1
ATOM 746 O O . HIS A 1 94 ? 4.57 -16.938 -7.672 1 98.19 94 HIS A O 1
ATOM 752 N N . GLY A 1 95 ? 3.279 -16.578 -9.492 1 96.88 95 GLY A N 1
ATOM 753 C CA . GLY A 1 95 ? 2.215 -17.484 -9.086 1 96.88 95 GLY A CA 1
ATOM 754 C C . GLY A 1 95 ? 1.136 -16.797 -8.266 1 96.88 95 GLY A C 1
ATOM 755 O O . GLY A 1 95 ? 0.098 -17.391 -7.973 1 96.88 95 GLY A O 1
ATOM 756 N N . CYS A 1 96 ? 1.402 -15.562 -7.828 1 98.5 96 CYS A N 1
ATOM 757 C CA . CYS A 1 96 ? 0.38 -14.828 -7.094 1 98.5 96 CYS A CA 1
ATOM 758 C C . CYS A 1 96 ? -0.932 -14.797 -7.867 1 98.5 96 CYS A C 1
ATOM 760 O O . CYS A 1 96 ? -0.956 -14.414 -9.039 1 98.5 96 CYS A O 1
ATOM 762 N N . PRO A 1 97 ? -2.035 -15.094 -7.219 1 97.62 97 PRO A N 1
ATOM 763 C CA . PRO A 1 97 ? -3.324 -15.148 -7.914 1 97.62 97 PRO A CA 1
ATOM 764 C C . PRO A 1 97 ? -3.764 -13.789 -8.453 1 97.62 97 PRO A C 1
ATOM 766 O O . PRO A 1 97 ? -4.617 -13.719 -9.344 1 97.62 97 PRO A O 1
ATOM 769 N N . ALA A 1 98 ? -3.291 -12.664 -7.922 1 97.38 98 ALA A N 1
ATOM 770 C CA . ALA A 1 98 ? -3.605 -11.352 -8.469 1 97.38 98 ALA A CA 1
ATOM 771 C C . ALA A 1 98 ? -3.271 -11.281 -9.961 1 97.38 98 ALA A C 1
ATOM 773 O O . ALA A 1 98 ? -3.938 -10.57 -10.719 1 97.38 98 ALA A O 1
ATOM 774 N N . LEU A 1 99 ? -2.264 -11.992 -10.383 1 97.75 99 LEU A N 1
ATOM 775 C CA . LEU A 1 99 ? -1.825 -12 -11.773 1 97.75 99 LEU A CA 1
ATOM 776 C C . LEU A 1 99 ? -2.869 -12.656 -12.672 1 97.75 99 LEU A C 1
ATOM 778 O O . LEU A 1 99 ? -3.117 -12.195 -13.789 1 97.75 99 LEU A O 1
ATOM 782 N N . ASP A 1 100 ? -3.5 -13.664 -12.172 1 94.19 100 ASP A N 1
ATOM 783 C CA . ASP A 1 100 ? -4.539 -14.367 -12.914 1 94.19 100 ASP A CA 1
ATOM 784 C C . ASP A 1 100 ? -5.746 -13.469 -13.164 1 94.19 100 ASP A C 1
ATOM 786 O O . ASP A 1 100 ? -6.512 -13.695 -14.102 1 94.19 100 ASP A O 1
ATOM 790 N N . GLN A 1 101 ? -5.879 -12.492 -12.336 1 93.12 101 GLN A N 1
ATOM 791 C CA . GLN A 1 101 ? -7.027 -11.594 -12.414 1 93.12 101 GLN A CA 1
ATOM 792 C C . GLN A 1 101 ? -6.684 -10.344 -13.219 1 93.12 101 GLN A C 1
ATOM 794 O O . GLN A 1 101 ? -7.418 -9.352 -13.18 1 93.12 101 GLN A O 1
ATOM 799 N N . GLY A 1 102 ? -5.523 -10.398 -13.867 1 95.06 102 GLY A N 1
ATOM 800 C CA . GLY A 1 102 ? -5.117 -9.273 -14.688 1 95.06 102 GLY A CA 1
ATOM 801 C C . GLY A 1 102 ? -4.434 -8.164 -13.906 1 95.06 102 GLY A C 1
ATOM 802 O O . GLY A 1 102 ? -4.289 -7.043 -14.398 1 95.06 102 GLY A O 1
ATOM 803 N N . GLY A 1 103 ? -4.082 -8.445 -12.672 1 96.94 103 GLY A N 1
ATOM 804 C CA . GLY A 1 103 ? -3.439 -7.461 -11.82 1 96.94 103 GLY A CA 1
ATOM 805 C C . GLY A 1 103 ? -1.925 -7.547 -11.844 1 96.94 103 GLY A C 1
ATOM 806 O O . GLY A 1 103 ? -1.341 -8 -12.836 1 96.94 103 GLY A O 1
ATOM 807 N N . SER A 1 104 ? -1.292 -7.023 -10.789 1 97.81 104 SER A N 1
ATOM 808 C CA . SER A 1 104 ? 0.163 -6.969 -10.688 1 97.81 104 SER A CA 1
ATOM 809 C C . SER A 1 104 ? 0.624 -7.121 -9.242 1 97.81 104 SER A C 1
ATOM 811 O O . SER A 1 104 ? -0.184 -7.027 -8.32 1 97.81 104 SER A O 1
ATOM 813 N N . VAL A 1 105 ? 1.864 -7.465 -9.094 1 98.69 105 VAL A N 1
ATOM 814 C CA . VAL A 1 105 ? 2.529 -7.48 -7.793 1 98.69 105 VAL A CA 1
ATOM 815 C C . VAL A 1 105 ? 3.705 -6.508 -7.805 1 98.69 105 VAL A C 1
ATOM 817 O O . VAL A 1 105 ? 4.645 -6.668 -8.586 1 98.69 105 VAL A O 1
ATOM 820 N N . GLU A 1 106 ? 3.623 -5.5 -7.004 1 98.62 106 GLU A N 1
ATOM 821 C CA . GLU A 1 106 ? 4.738 -4.586 -6.785 1 98.62 106 GLU A CA 1
ATOM 822 C C . GLU A 1 106 ? 5.629 -5.059 -5.641 1 98.62 106 GLU A C 1
ATOM 824 O O . GLU A 1 106 ? 5.137 -5.391 -4.559 1 98.62 106 GLU A O 1
ATOM 829 N N . VAL A 1 107 ? 6.922 -5.141 -5.898 1 98.75 107 VAL A N 1
ATOM 830 C CA . VAL A 1 107 ? 7.895 -5.621 -4.926 1 98.75 107 VAL A CA 1
ATOM 831 C C . VAL A 1 107 ? 8.805 -4.469 -4.496 1 98.75 107 VAL A C 1
ATOM 833 O O . VAL A 1 107 ? 9.492 -3.871 -5.324 1 98.75 107 VAL A O 1
ATOM 836 N N . ARG A 1 108 ? 8.789 -4.148 -3.244 1 98.44 108 ARG A N 1
ATOM 837 C CA . ARG A 1 108 ? 9.539 -3.014 -2.725 1 98.44 108 ARG A CA 1
ATOM 838 C C . ARG A 1 108 ? 10.375 -3.416 -1.511 1 98.44 108 ARG A C 1
ATOM 840 O O . ARG A 1 108 ? 9.852 -4.027 -0.575 1 98.44 108 ARG A O 1
ATOM 847 N N . PRO A 1 109 ? 11.719 -3.119 -1.502 1 97.88 109 PRO A N 1
ATOM 848 C CA . PRO A 1 109 ? 12.461 -3.295 -0.254 1 97.88 109 PRO A CA 1
ATOM 849 C C . PRO A 1 109 ? 11.922 -2.436 0.886 1 97.88 109 PRO A C 1
ATOM 851 O O . PRO A 1 109 ? 11.508 -1.296 0.662 1 97.88 109 PRO A O 1
ATOM 854 N N . ILE A 1 110 ? 11.93 -3.109 2.027 1 96.06 110 ILE A N 1
ATOM 855 C CA . ILE A 1 110 ? 11.531 -2.34 3.201 1 96.06 110 ILE A CA 1
ATOM 856 C C . ILE A 1 110 ? 12.641 -2.383 4.25 1 96.06 110 ILE A C 1
ATOM 858 O O . ILE A 1 110 ? 13.461 -3.309 4.262 1 96.06 110 ILE A O 1
ATOM 862 N N . GLY A 1 111 ? 13.289 -1.246 4.637 1 79.81 111 GLY A N 1
ATOM 863 C CA . GLY A 1 111 ? 14.391 -1.136 5.59 1 79.81 111 GLY A CA 1
ATOM 864 C C . GLY A 1 111 ? 14.312 -2.164 6.703 1 79.81 111 GLY A C 1
ATOM 865 O O . GLY A 1 111 ? 13.906 -3.305 6.477 1 79.81 111 GLY A O 1
ATOM 866 N N . ASN A 1 112 ? 14.461 -1.804 7.973 1 64.06 112 ASN A N 1
ATOM 867 C CA . ASN A 1 112 ? 14.562 -2.652 9.156 1 64.06 112 ASN A CA 1
ATOM 868 C C . ASN A 1 112 ? 13.312 -3.51 9.336 1 64.06 112 ASN A C 1
ATOM 870 O O . ASN A 1 112 ? 12.25 -3.18 8.82 1 64.06 112 ASN A O 1
ATOM 874 N N . PRO A 1 113 ? 13.523 -4.695 9.867 1 60.41 113 PRO A N 1
ATOM 875 C CA . PRO A 1 113 ? 12.391 -5.598 10.102 1 60.41 113 PRO A CA 1
ATOM 876 C C . PRO A 1 113 ? 11.141 -4.863 10.594 1 60.41 113 PRO A C 1
ATOM 878 O O . PRO A 1 113 ? 11.203 -4.121 11.578 1 60.41 113 PRO A O 1
ATOM 881 N N . TRP A 1 114 ? 10.32 -4.734 9.664 1 58.41 114 TRP A N 1
ATOM 882 C CA . TRP A 1 114 ? 9.055 -4.094 10 1 58.41 114 TRP A CA 1
ATOM 883 C C . TRP A 1 114 ? 8.195 -5.012 10.859 1 58.41 114 TRP A C 1
ATOM 885 O O . TRP A 1 114 ? 7.996 -6.18 10.523 1 58.41 114 TRP A O 1
ATOM 895 N N . SER A 1 115 ? 8.266 -4.832 12.117 1 56.88 115 SER A N 1
ATOM 896 C CA . SER A 1 115 ? 7.469 -5.68 13 1 56.88 115 SER A CA 1
ATOM 897 C C . SER A 1 115 ? 6.023 -5.195 13.078 1 56.88 115 SER A C 1
ATOM 899 O O . SER A 1 115 ? 5.141 -5.93 13.523 1 56.88 115 SER A O 1
ATOM 901 N N . GLY A 1 116 ? 5.508 -4.332 12.039 1 53.53 116 GLY A N 1
ATOM 902 C CA . GLY A 1 116 ? 4.18 -3.742 12.086 1 53.53 116 GLY A CA 1
ATOM 903 C C . GLY A 1 116 ? 3.846 -3.131 13.438 1 53.53 116 GLY A C 1
ATOM 904 O O . GLY A 1 116 ? 2.785 -2.527 13.602 1 53.53 116 GLY A O 1
ATOM 905 N N . LYS A 1 117 ? 4.539 -3.729 14.523 1 50.94 117 LYS A N 1
ATOM 906 C CA . LYS A 1 117 ? 4.219 -3.287 15.875 1 50.94 117 LYS A CA 1
ATOM 907 C C . LYS A 1 117 ? 4.77 -1.891 16.141 1 50.94 117 LYS A C 1
ATOM 909 O O . LYS A 1 117 ? 5.77 -1.485 15.547 1 50.94 117 LYS A O 1
ATOM 914 N N . LYS A 1 118 ? 3.953 -1.065 16.859 1 48.5 118 LYS A N 1
ATOM 915 C CA . LYS A 1 118 ? 4.352 0.201 17.469 1 48.5 118 LYS A CA 1
ATOM 916 C C . LYS A 1 118 ? 5.762 0.115 18.047 1 48.5 118 LYS A C 1
ATOM 918 O O . LYS A 1 118 ? 6.059 -0.774 18.844 1 48.5 118 LYS A O 1
ATOM 923 N N . GLY A 1 119 ? 6.855 0.274 17.141 1 34.25 119 GLY A N 1
ATOM 924 C CA . GLY A 1 119 ? 8.102 0.312 17.891 1 34.25 119 GLY A CA 1
ATOM 925 C C . GLY A 1 119 ? 8.117 1.38 18.969 1 34.25 119 GLY A C 1
ATOM 926 O O . GLY A 1 119 ? 7.379 2.363 18.891 1 34.25 119 GLY A O 1
ATOM 927 N N . MET B 1 1 ? -13.781 1.582 18.328 1 91.12 1 MET B N 1
ATOM 928 C CA . MET B 1 1 ? -13.203 2.262 17.172 1 91.12 1 MET B CA 1
ATOM 929 C C . MET B 1 1 ? -12.734 1.256 16.125 1 91.12 1 MET B C 1
ATOM 931 O O . MET B 1 1 ? -12.375 0.126 16.469 1 91.12 1 MET B O 1
ATOM 935 N N . LYS B 1 2 ? -12.852 1.645 14.898 1 95.25 2 LYS B N 1
ATOM 936 C CA . LYS B 1 2 ? -12.398 0.861 13.75 1 95.25 2 LYS B CA 1
ATOM 937 C C . LYS B 1 2 ? -10.992 1.267 13.328 1 95.25 2 LYS B C 1
ATOM 939 O O . LYS B 1 2 ? -10.484 2.311 13.75 1 95.25 2 LYS B O 1
ATOM 944 N N . GLU B 1 3 ? -10.383 0.395 12.555 1 97 3 GLU B N 1
ATOM 945 C CA . GLU B 1 3 ? -9.047 0.716 12.07 1 97 3 GLU B CA 1
ATOM 946 C C . GLU B 1 3 ? -9.062 1.064 10.586 1 97 3 GLU B C 1
ATOM 948 O O . GLU B 1 3 ? -9.797 0.456 9.812 1 97 3 GLU B O 1
ATOM 953 N N . PHE B 1 4 ? -8.234 2.045 10.258 1 98.19 4 PHE B N 1
ATOM 954 C CA . PHE B 1 4 ? -8.07 2.539 8.898 1 98.19 4 PHE B CA 1
ATOM 955 C C . PHE B 1 4 ? -6.594 2.658 8.539 1 98.19 4 PHE B C 1
ATOM 957 O O . PHE B 1 4 ? -5.77 2.986 9.398 1 98.19 4 PHE B O 1
ATOM 964 N N . MET B 1 5 ? -6.34 2.367 7.316 1 97.94 5 MET B N 1
ATOM 965 C CA . MET B 1 5 ? -4.992 2.609 6.805 1 97.94 5 MET B CA 1
ATOM 966 C C . MET B 1 5 ? -4.934 3.92 6.031 1 97.94 5 MET B C 1
ATOM 968 O O . MET B 1 5 ? -5.793 4.188 5.188 1 97.94 5 MET B O 1
ATOM 972 N N . LEU B 1 6 ? -4.035 4.801 6.422 1 98.56 6 LEU B N 1
ATOM 973 C CA . LEU B 1 6 ? -3.703 6.004 5.664 1 98.56 6 LEU B CA 1
ATOM 974 C C . LEU B 1 6 ? -2.461 5.777 4.809 1 98.56 6 LEU B C 1
ATOM 976 O O . LEU B 1 6 ? -1.354 5.641 5.336 1 98.56 6 LEU B O 1
ATOM 980 N N . LEU B 1 7 ? -2.689 5.719 3.504 1 98.25 7 LEU B N 1
ATOM 981 C CA . LEU B 1 7 ? -1.639 5.465 2.525 1 98.25 7 LEU B CA 1
ATOM 982 C C . LEU B 1 7 ? -1.129 6.77 1.923 1 98.25 7 LEU B C 1
ATOM 984 O O . LEU B 1 7 ? -1.905 7.543 1.355 1 98.25 7 LEU B O 1
ATOM 988 N N . PHE B 1 8 ? 0.164 7 2.014 1 97.62 8 PHE B N 1
ATOM 989 C CA . PHE B 1 8 ? 0.762 8.234 1.521 1 97.62 8 PHE B CA 1
ATOM 990 C C . PHE B 1 8 ? 1.345 8.031 0.126 1 97.62 8 PHE B C 1
ATOM 992 O O . PHE B 1 8 ? 2.156 7.133 -0.09 1 97.62 8 PHE B O 1
ATOM 999 N N . ARG B 1 9 ? 0.951 8.914 -0.759 1 97 9 ARG B N 1
ATOM 1000 C CA . ARG B 1 9 ? 1.523 8.922 -2.102 1 97 9 ARG B CA 1
ATOM 1001 C C . ARG B 1 9 ? 2.066 10.297 -2.457 1 97 9 ARG B C 1
ATOM 1003 O O . ARG B 1 9 ? 1.485 11.32 -2.076 1 97 9 ARG B O 1
ATOM 1010 N N . GLN B 1 10 ? 3.133 10.32 -3.121 1 96.38 10 GLN B N 1
ATOM 1011 C CA . GLN B 1 10 ? 3.729 11.562 -3.611 1 96.38 10 GLN B CA 1
ATOM 1012 C C . GLN B 1 10 ? 4.25 11.398 -5.035 1 96.38 10 GLN B C 1
ATOM 1014 O O . GLN B 1 10 ? 4.605 10.289 -5.449 1 96.38 10 GLN B O 1
ATOM 1019 N N . PRO B 1 11 ? 4.285 12.531 -5.77 1 94.81 11 PRO B N 1
ATOM 1020 C CA . PRO B 1 11 ? 4.855 12.453 -7.117 1 94.81 11 PRO B CA 1
ATOM 1021 C C . PRO B 1 11 ? 6.348 12.133 -7.113 1 94.81 11 PRO B C 1
ATOM 1023 O O . PRO B 1 11 ? 6.859 11.539 -8.062 1 94.81 11 PRO B O 1
ATOM 1026 N N . SER B 1 12 ? 6.992 12.586 -6.125 1 93 12 SER B N 1
ATOM 1027 C CA . SER B 1 12 ? 8.422 12.336 -6.023 1 93 12 SER B CA 1
ATOM 1028 C C . SER B 1 12 ? 8.867 12.219 -4.57 1 93 12 SER B C 1
ATOM 1030 O O . SER B 1 12 ? 8.289 12.852 -3.686 1 93 12 SER B O 1
ATOM 1032 N N . TYR B 1 13 ? 9.82 11.375 -4.414 1 92.44 13 TYR B N 1
ATOM 1033 C CA . TYR B 1 13 ? 10.477 11.258 -3.115 1 92.44 13 TYR B CA 1
ATOM 1034 C C . TYR B 1 13 ? 11.945 11.633 -3.213 1 92.44 13 TYR B C 1
ATOM 1036 O O . TYR B 1 13 ? 12.758 11.227 -2.373 1 92.44 13 TYR B O 1
ATOM 1044 N N . ASP B 1 14 ? 12.242 12.266 -4.32 1 89.94 14 ASP B N 1
ATOM 1045 C CA . ASP B 1 14 ? 13.602 12.75 -4.523 1 89.94 14 ASP B CA 1
ATOM 1046 C C . ASP B 1 14 ? 13.828 14.07 -3.791 1 89.94 14 ASP B C 1
ATOM 1048 O O . ASP B 1 14 ? 13.297 15.109 -4.195 1 89.94 14 ASP B O 1
ATOM 1052 N N . TYR B 1 15 ? 14.594 13.992 -2.754 1 89.44 15 TYR B N 1
ATOM 1053 C CA . TYR B 1 15 ? 14.867 15.18 -1.951 1 89.44 15 TYR B CA 1
ATOM 1054 C C . TYR B 1 15 ? 16.312 15.641 -2.125 1 89.44 15 TYR B C 1
ATOM 1056 O O . TYR B 1 15 ? 16.844 16.359 -1.274 1 89.44 15 TYR B O 1
ATOM 1064 N N . SER B 1 16 ? 16.938 15.211 -3.156 1 89.19 16 SER B N 1
ATOM 1065 C CA . SER B 1 16 ? 18.344 15.5 -3.385 1 89.19 16 SER B CA 1
ATOM 1066 C C . SER B 1 16 ? 18.594 17 -3.525 1 89.19 16 SER B C 1
ATOM 1068 O O . SER B 1 16 ? 19.672 17.484 -3.203 1 89.19 16 SER B O 1
ATOM 1070 N N . ASP B 1 17 ? 17.594 17.766 -3.979 1 89.19 17 ASP B N 1
ATOM 1071 C CA . ASP B 1 17 ? 17.766 19.203 -4.219 1 89.19 17 ASP B CA 1
ATOM 1072 C C . ASP B 1 17 ? 17.203 20.031 -3.068 1 89.19 17 ASP B C 1
ATOM 1074 O O . ASP B 1 17 ? 17.141 21.25 -3.154 1 89.19 17 ASP B O 1
ATOM 1078 N N . VAL B 1 18 ? 16.797 19.344 -2.096 1 88.56 18 VAL B N 1
ATOM 1079 C CA . VAL B 1 18 ? 16.219 20.016 -0.941 1 88.56 18 VAL B CA 1
ATOM 1080 C C . VAL B 1 18 ? 17.312 20.359 0.062 1 88.56 18 VAL B C 1
ATOM 1082 O O . VAL B 1 18 ? 18.203 19.547 0.317 1 88.56 18 VAL B O 1
ATOM 1085 N N . SER B 1 19 ? 17.375 21.594 0.545 1 93.5 19 SER B N 1
ATOM 1086 C CA . SER B 1 19 ? 18.391 22.016 1.51 1 93.5 19 SER B CA 1
ATOM 1087 C C . SER B 1 19 ? 18.266 21.234 2.814 1 93.5 19 SER B C 1
ATOM 1089 O O . SER B 1 19 ? 17.219 20.625 3.088 1 93.5 19 SER B O 1
ATOM 1091 N N . LYS B 1 20 ? 19.359 21.234 3.588 1 93.38 20 LYS B N 1
ATOM 1092 C CA . LYS B 1 20 ? 19.344 20.578 4.895 1 93.38 20 LYS B CA 1
ATOM 1093 C C . LYS B 1 20 ? 18.266 21.188 5.797 1 93.38 20 LYS B C 1
ATOM 1095 O O . LYS B 1 20 ? 17.609 20.469 6.547 1 93.38 20 LYS B O 1
ATOM 1100 N N . GLU B 1 21 ? 18.141 22.453 5.695 1 94.56 21 GLU B N 1
ATOM 1101 C CA . GLU B 1 21 ? 17.141 23.156 6.5 1 94.56 21 GLU B CA 1
ATOM 1102 C C . GLU B 1 21 ? 15.734 22.75 6.102 1 94.56 21 GLU B C 1
ATOM 1104 O O . GLU B 1 21 ? 14.883 22.5 6.965 1 94.56 21 GLU B O 1
ATOM 1109 N N . GLU B 1 22 ? 15.484 22.656 4.816 1 92.94 22 GLU B N 1
ATOM 1110 C CA . GLU B 1 22 ? 14.172 22.25 4.316 1 92.94 22 GLU B CA 1
ATOM 1111 C C . GLU B 1 22 ? 13.867 20.797 4.672 1 92.94 22 GLU B C 1
ATOM 1113 O O . GLU B 1 22 ? 12.727 20.453 4.984 1 92.94 22 GLU B O 1
ATOM 1118 N N . MET B 1 23 ? 14.875 20.062 4.582 1 92.88 23 MET B N 1
ATOM 1119 C CA . MET B 1 23 ? 14.703 18.656 4.949 1 92.88 23 MET B CA 1
ATOM 1120 C C . MET B 1 23 ? 14.352 18.516 6.426 1 92.88 23 MET B C 1
ATOM 1122 O O . MET B 1 23 ? 13.484 17.719 6.789 1 92.88 23 MET B O 1
ATOM 1126 N N . ALA B 1 24 ? 15 19.219 7.281 1 95 24 ALA B N 1
ATOM 1127 C CA . ALA B 1 24 ? 14.719 19.219 8.711 1 95 24 ALA B CA 1
ATOM 1128 C C . ALA B 1 24 ? 13.297 19.688 8.992 1 95 24 ALA B C 1
ATOM 1130 O O . ALA B 1 24 ? 12.602 19.141 9.852 1 95 24 ALA B O 1
ATOM 1131 N N . ALA B 1 25 ? 12.914 20.703 8.289 1 94.94 25 ALA B N 1
ATOM 1132 C CA . ALA B 1 25 ? 11.555 21.234 8.445 1 94.94 25 ALA B CA 1
ATOM 1133 C C . ALA B 1 25 ? 10.516 20.188 8.055 1 94.94 25 ALA B C 1
ATOM 1135 O O . ALA B 1 25 ? 9.5 20.031 8.742 1 94.94 25 ALA B O 1
ATOM 1136 N N . LEU B 1 26 ? 10.781 19.531 6.988 1 93.94 26 LEU B N 1
ATOM 1137 C CA . LEU B 1 26 ? 9.875 18.484 6.531 1 93.94 26 LEU B CA 1
ATOM 1138 C C . LEU B 1 26 ? 9.797 17.344 7.551 1 93.94 26 LEU B C 1
ATOM 1140 O O . LEU B 1 26 ? 8.703 16.875 7.875 1 93.94 26 LEU B O 1
ATOM 1144 N N . ALA B 1 27 ? 10.922 16.938 8.031 1 94.56 27 ALA B N 1
ATOM 1145 C CA . ALA B 1 27 ? 10.977 15.898 9.055 1 94.56 27 ALA B CA 1
ATOM 1146 C C . ALA B 1 27 ? 10.172 16.297 10.289 1 94.56 27 ALA B C 1
ATOM 1148 O O . ALA B 1 27 ? 9.453 15.469 10.859 1 94.56 27 ALA B O 1
ATOM 1149 N N . ARG B 1 28 ? 10.266 17.484 10.703 1 96.5 28 ARG B N 1
ATOM 1150 C CA . ARG B 1 28 ? 9.539 18 11.867 1 96.5 28 ARG B CA 1
ATOM 1151 C C . ARG B 1 28 ? 8.031 17.969 11.617 1 96.5 28 ARG B C 1
ATOM 1153 O O . ARG B 1 28 ? 7.254 17.625 12.508 1 96.5 28 ARG B O 1
ATOM 1160 N N . LYS B 1 29 ? 7.668 18.359 10.422 1 96.75 29 LYS B N 1
ATOM 1161 C CA . LYS B 1 29 ? 6.246 18.359 10.078 1 96.75 29 LYS B CA 1
ATOM 1162 C C . LYS B 1 29 ? 5.664 16.953 10.188 1 96.75 29 LYS B C 1
ATOM 1164 O O . LYS B 1 29 ? 4.566 16.766 10.719 1 96.75 29 LYS B O 1
ATOM 1169 N N . TRP B 1 30 ? 6.355 15.984 9.672 1 96.44 30 TRP B N 1
ATOM 1170 C CA . TRP B 1 30 ? 5.922 14.594 9.781 1 96.44 30 TRP B CA 1
ATOM 1171 C C . TRP B 1 30 ? 5.809 14.172 11.242 1 96.44 30 TRP B C 1
ATOM 1173 O O . TRP B 1 30 ? 4.801 13.602 11.656 1 96.44 30 TRP B O 1
ATOM 1183 N N . LYS B 1 31 ? 6.844 14.43 11.953 1 96.25 31 LYS B N 1
ATOM 1184 C CA . LYS B 1 31 ? 6.859 14.086 13.375 1 96.25 31 LYS B CA 1
ATOM 1185 C C . LYS B 1 31 ? 5.672 14.711 14.102 1 96.25 31 LYS B C 1
ATOM 1187 O O . LYS B 1 31 ? 4.992 14.031 14.875 1 96.25 31 LYS B O 1
ATOM 1192 N N . GLU B 1 32 ? 5.492 15.953 13.891 1 97.5 32 GLU B N 1
ATOM 1193 C CA . GLU B 1 32 ? 4.395 16.656 14.539 1 97.5 32 GLU B CA 1
ATOM 1194 C C . GLU B 1 32 ? 3.045 16.062 14.156 1 97.5 32 GLU B C 1
ATOM 1196 O O . GLU B 1 32 ? 2.16 15.914 15.008 1 97.5 32 GLU B O 1
ATOM 1201 N N . TRP B 1 33 ? 2.859 15.758 12.906 1 97.94 33 TRP B N 1
ATOM 1202 C CA . TRP B 1 33 ? 1.597 15.195 12.438 1 97.94 33 TRP B CA 1
ATOM 1203 C C . TRP B 1 33 ? 1.338 13.836 13.086 1 97.94 33 TRP B C 1
ATOM 1205 O O . TRP B 1 33 ? 0.242 13.578 13.594 1 97.94 33 TRP B O 1
ATOM 1215 N N . TRP B 1 34 ? 2.305 12.977 13.078 1 94.38 34 TRP B N 1
ATOM 1216 C CA . TRP B 1 34 ? 2.178 11.688 13.742 1 94.38 34 TRP B CA 1
ATOM 1217 C C . TRP B 1 34 ? 1.89 11.859 15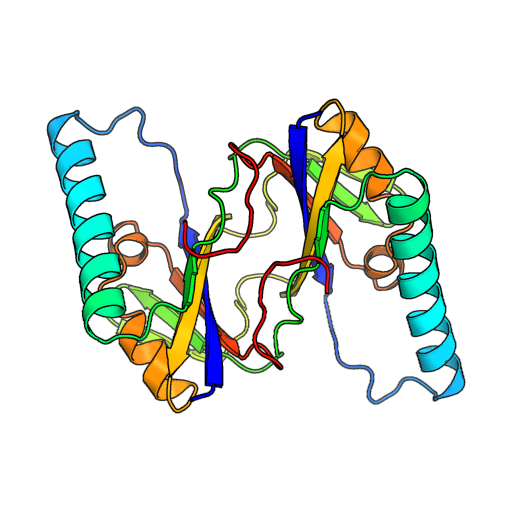.227 1 94.38 34 TRP B C 1
ATOM 1219 O O . TRP B 1 34 ? 1.049 11.156 15.789 1 94.38 34 TRP B O 1
ATOM 1229 N N . GLN B 1 35 ? 2.654 12.711 15.828 1 96 35 GLN B N 1
ATOM 1230 C CA . GLN B 1 35 ? 2.52 12.93 17.266 1 96 35 GLN B CA 1
ATOM 1231 C C . GLN B 1 35 ? 1.117 13.414 17.625 1 96 35 GLN B C 1
ATOM 1233 O O . GLN B 1 35 ? 0.562 13.023 18.656 1 96 35 GLN B O 1
ATOM 1238 N N . ASP B 1 36 ? 0.635 14.281 16.844 1 97.38 36 ASP B N 1
ATOM 1239 C CA . ASP B 1 36 ? -0.722 14.766 17.062 1 97.38 36 ASP B CA 1
ATOM 1240 C C . ASP B 1 36 ? -1.727 13.617 17.062 1 97.38 36 ASP B C 1
ATOM 1242 O O . ASP B 1 36 ? -2.582 13.539 17.953 1 97.38 36 ASP B O 1
ATOM 1246 N N . ILE B 1 37 ? -1.645 12.719 16.156 1 98 37 ILE B N 1
ATOM 1247 C CA . ILE B 1 37 ? -2.535 11.562 16.078 1 98 37 ILE B CA 1
ATOM 1248 C C . ILE B 1 37 ? -2.299 10.648 17.281 1 98 37 ILE B C 1
ATOM 1250 O O . ILE B 1 37 ? -3.25 10.156 17.891 1 98 37 ILE B O 1
ATOM 1254 N N . ASP B 1 38 ? -1.031 10.422 17.562 1 97 38 ASP B N 1
ATOM 1255 C CA . ASP B 1 38 ? -0.648 9.539 18.672 1 97 38 ASP B CA 1
ATOM 1256 C C . ASP B 1 38 ? -1.162 10.078 20 1 97 38 ASP B C 1
ATOM 1258 O O . ASP B 1 38 ? -1.648 9.305 20.844 1 97 38 ASP B O 1
ATOM 1262 N N . GLU B 1 39 ? -1.06 11.344 20.203 1 97.56 39 GLU B N 1
ATOM 1263 C CA . GLU B 1 39 ? -1.492 11.977 21.453 1 97.56 39 GLU B CA 1
ATOM 1264 C C . GLU B 1 39 ? -3 11.836 21.641 1 97.56 39 GLU B C 1
ATOM 1266 O O . GLU B 1 39 ? -3.488 11.852 22.781 1 97.56 39 GLU B O 1
ATOM 1271 N N . GLN B 1 40 ? -3.715 11.672 20.594 1 97.5 40 GLN B N 1
ATOM 1272 C CA . GLN B 1 40 ? -5.152 11.43 20.656 1 97.5 40 GLN B CA 1
ATOM 1273 C C . GLN B 1 40 ? -5.449 9.953 20.922 1 97.5 40 GLN B C 1
ATOM 1275 O O . GLN B 1 40 ? -6.613 9.57 21.062 1 97.5 40 GLN B O 1
ATOM 1280 N N . GLY B 1 41 ? -4.398 9.164 20.953 1 97.06 41 GLY B N 1
ATOM 1281 C CA . GLY B 1 41 ? -4.57 7.734 21.141 1 97.06 41 GLY B CA 1
ATOM 1282 C C . GLY B 1 41 ? -5.07 7.023 19.906 1 97.06 41 GLY B C 1
ATOM 1283 O O . GLY B 1 41 ? -5.641 5.934 19.984 1 97.06 41 GLY B O 1
ATOM 1284 N N . LYS B 1 42 ? -4.844 7.617 18.734 1 97.62 42 LYS B N 1
ATOM 1285 C CA . LYS B 1 42 ? -5.492 7.105 17.531 1 97.62 42 LYS B CA 1
ATOM 1286 C C . LYS B 1 42 ? -4.469 6.5 16.578 1 97.62 42 LYS B C 1
ATOM 1288 O O . LYS B 1 42 ? -4.832 5.984 15.516 1 97.62 42 LYS B O 1
ATOM 1293 N N . LEU B 1 43 ? -3.219 6.59 16.875 1 96 43 LEU B N 1
ATOM 1294 C CA . LEU B 1 43 ? -2.203 5.934 16.047 1 96 43 LEU B CA 1
ATOM 1295 C C . LEU B 1 43 ? -2.029 4.477 16.469 1 96 43 LEU B C 1
ATOM 1297 O O . LEU B 1 43 ? -1.595 4.195 17.594 1 96 43 LEU B O 1
ATOM 1301 N N . SER B 1 44 ? -2.424 3.609 15.625 1 94 44 SER B N 1
ATOM 1302 C CA . SER B 1 44 ? -2.324 2.184 15.922 1 94 44 SER B CA 1
ATOM 1303 C C . SER B 1 44 ? -0.94 1.644 15.578 1 94 44 SER B C 1
ATOM 1305 O O . SER B 1 44 ? -0.34 0.909 16.359 1 94 44 SER B O 1
ATOM 1307 N N . SER B 1 45 ? -0.436 1.91 14.367 1 91.81 45 SER B N 1
ATOM 1308 C CA . SER B 1 45 ? 0.878 1.439 13.945 1 91.81 45 SER B CA 1
ATOM 1309 C C . SER B 1 45 ? 1.395 2.246 12.758 1 91.81 45 SER B C 1
ATOM 1311 O O . SER B 1 45 ? 0.628 2.951 12.094 1 91.81 45 SER B O 1
ATOM 1313 N N . ARG B 1 46 ? 2.67 2.191 12.617 1 92 46 ARG B N 1
ATOM 1314 C CA . ARG B 1 46 ? 3.324 2.814 11.477 1 92 46 ARG B CA 1
ATOM 1315 C C . ARG B 1 46 ? 3.871 1.761 10.516 1 92 46 ARG B C 1
ATOM 1317 O O . ARG B 1 46 ? 4.512 0.797 10.945 1 92 46 ARG B O 1
ATOM 1324 N N . GLY B 1 47 ? 3.539 1.933 9.281 1 92.12 47 GLY B N 1
ATOM 1325 C CA . GLY B 1 47 ? 4.109 1.06 8.266 1 92.12 47 GLY B CA 1
ATOM 1326 C C . GLY B 1 47 ? 5.547 1.403 7.922 1 92.12 47 GLY B C 1
ATOM 1327 O O . GLY B 1 47 ? 6.055 2.447 8.336 1 92.12 47 GLY B O 1
ATOM 1328 N N . PRO B 1 48 ? 6.16 0.488 7.215 1 93.44 48 PRO B N 1
ATOM 1329 C CA . PRO B 1 48 ? 7.535 0.749 6.789 1 93.44 48 PRO B CA 1
ATOM 1330 C C . PRO B 1 48 ? 7.621 1.779 5.664 1 93.44 48 PRO B C 1
ATOM 1332 O O . PRO B 1 48 ? 6.637 2 4.953 1 93.44 48 PRO B O 1
ATOM 1335 N N . ARG B 1 49 ? 8.773 2.42 5.621 1 93.81 49 ARG B N 1
ATOM 1336 C CA . ARG B 1 49 ? 9.07 3.172 4.41 1 93.81 49 ARG B CA 1
ATOM 1337 C C . ARG B 1 49 ? 9.359 2.236 3.24 1 93.81 49 ARG B C 1
ATOM 1339 O O . ARG B 1 49 ? 10.133 1.285 3.375 1 93.81 49 ARG B O 1
ATOM 1346 N N . LEU B 1 50 ? 8.758 2.518 2.066 1 96.5 50 LEU B N 1
ATOM 1347 C CA . LEU B 1 50 ? 9.023 1.75 0.854 1 96.5 50 LEU B CA 1
ATOM 1348 C C . LEU B 1 50 ? 10.133 2.391 0.034 1 96.5 50 LEU B C 1
ATOM 1350 O O . LEU B 1 50 ? 10.086 3.584 -0.267 1 96.5 50 LEU B O 1
ATOM 1354 N N . ALA B 1 51 ? 11.102 1.589 -0.292 1 95.19 51 ALA B N 1
ATOM 1355 C CA . ALA B 1 51 ? 12.195 2.1 -1.12 1 95.19 51 ALA B CA 1
ATOM 1356 C C . ALA B 1 51 ? 11.688 2.51 -2.5 1 95.19 51 ALA B C 1
ATOM 1358 O O . ALA B 1 51 ? 10.641 2.031 -2.953 1 95.19 51 ALA B O 1
ATOM 1359 N N . MET B 1 52 ? 12.438 3.395 -3.107 1 94.25 52 MET B N 1
ATOM 1360 C CA . MET B 1 52 ? 12.031 3.834 -4.441 1 94.25 52 MET B CA 1
ATOM 1361 C C . MET B 1 52 ? 12.602 2.91 -5.512 1 94.25 52 MET B C 1
ATOM 1363 O O . MET B 1 52 ? 12.234 3.016 -6.684 1 94.25 52 MET B O 1
ATOM 1367 N N . GLU B 1 53 ? 13.43 2.094 -5.121 1 94.81 53 GLU B N 1
ATOM 1368 C CA . GLU B 1 53 ? 13.75 0.939 -5.953 1 94.81 53 GLU B CA 1
ATOM 1369 C C . GLU B 1 53 ? 12.711 -0.167 -5.789 1 94.81 53 GLU B C 1
ATOM 1371 O O . GLU B 1 53 ? 12.141 -0.333 -4.711 1 94.81 53 GLU B O 1
ATOM 1376 N N . GLY B 1 54 ? 12.477 -0.966 -6.867 1 97.69 54 GLY B N 1
ATOM 1377 C CA . GLY B 1 54 ? 11.531 -2.068 -6.812 1 97.69 54 GLY B CA 1
ATOM 1378 C C . GLY B 1 54 ? 11.289 -2.717 -8.164 1 97.69 54 GLY B C 1
ATOM 1379 O O . GLY B 1 54 ? 11.977 -2.406 -9.133 1 97.69 54 GLY B O 1
ATOM 1380 N N . LYS B 1 55 ? 10.375 -3.627 -8.164 1 98.44 55 LYS B N 1
ATOM 1381 C CA . LYS B 1 55 ? 9.922 -4.305 -9.375 1 98.44 55 LYS B CA 1
ATOM 1382 C C . LYS B 1 55 ? 8.398 -4.402 -9.406 1 98.44 55 LYS B C 1
ATOM 1384 O O . LYS B 1 55 ? 7.742 -4.352 -8.359 1 98.44 55 LYS B O 1
ATOM 1389 N N . VAL B 1 56 ? 7.891 -4.516 -10.57 1 98.25 56 VAL B N 1
ATOM 1390 C CA . VAL B 1 56 ? 6.48 -4.832 -10.766 1 98.25 56 VAL B CA 1
ATOM 1391 C C . VAL B 1 56 ? 6.348 -6.059 -11.672 1 98.25 56 VAL B C 1
ATOM 1393 O O . VAL B 1 56 ? 6.855 -6.07 -12.789 1 98.25 56 VAL B O 1
ATOM 1396 N N . LEU B 1 57 ? 5.727 -7.062 -11.148 1 98.69 57 LEU B N 1
ATOM 1397 C CA . LEU B 1 57 ? 5.426 -8.281 -11.883 1 98.69 57 LEU B CA 1
ATOM 1398 C C . LEU B 1 57 ? 4.008 -8.242 -12.445 1 98.69 57 LEU B C 1
ATOM 1400 O O . LEU B 1 57 ? 3.047 -8.047 -11.695 1 98.69 57 LEU B O 1
ATOM 1404 N N . LYS B 1 58 ? 3.912 -8.453 -13.719 1 97.5 58 LYS B N 1
ATOM 1405 C CA . LYS B 1 58 ? 2.629 -8.453 -14.422 1 97.5 58 LYS B CA 1
ATOM 1406 C C . LYS B 1 58 ? 2.314 -9.828 -15 1 97.5 58 LYS B C 1
ATOM 1408 O O . LYS B 1 58 ? 3.16 -10.727 -14.977 1 97.5 58 LYS B O 1
ATOM 1413 N N . PRO B 1 59 ? 1.071 -9.945 -15.484 1 97.12 59 PRO B N 1
ATOM 1414 C CA . PRO B 1 59 ? 0.727 -11.234 -16.094 1 97.12 59 PRO B CA 1
ATOM 1415 C C . PRO B 1 59 ? 1.682 -11.641 -17.219 1 97.12 59 PRO B C 1
ATOM 1417 O O . PRO B 1 59 ? 2.213 -10.773 -17.922 1 97.12 59 PRO B O 1
ATOM 1420 N N . GLY B 1 60 ? 1.892 -12.938 -17.375 1 96.44 60 GLY B N 1
ATOM 1421 C CA . GLY B 1 60 ? 2.789 -13.445 -18.406 1 96.44 60 GLY B CA 1
ATOM 1422 C C . GLY B 1 60 ? 4.246 -13.422 -17.984 1 96.44 60 GLY B C 1
ATOM 1423 O O . GLY B 1 60 ? 5.133 -13.688 -18.797 1 96.44 60 GLY B O 1
ATOM 1424 N N . GLY B 1 61 ? 4.5 -13 -16.734 1 96.94 61 GLY B N 1
ATOM 1425 C CA . GLY B 1 61 ? 5.855 -13.016 -16.203 1 96.94 61 GLY B CA 1
ATOM 1426 C C . GLY B 1 61 ? 6.66 -11.789 -16.594 1 96.94 61 GLY B C 1
ATOM 1427 O O . GLY B 1 61 ? 7.891 -11.805 -16.531 1 96.94 61 GLY B O 1
ATOM 1428 N N . VAL B 1 62 ? 5.969 -10.758 -17.016 1 96.94 62 VAL B N 1
ATOM 1429 C CA . VAL B 1 62 ? 6.641 -9.523 -17.391 1 96.94 62 VAL B CA 1
ATOM 1430 C C . VAL B 1 62 ? 7.062 -8.758 -16.141 1 96.94 62 VAL B C 1
ATOM 1432 O O . VAL B 1 62 ? 6.227 -8.445 -15.289 1 96.94 62 VAL B O 1
ATOM 1435 N N . VAL B 1 63 ? 8.336 -8.484 -16.031 1 98.12 63 VAL B N 1
ATOM 1436 C CA . VAL B 1 63 ? 8.859 -7.75 -14.875 1 98.12 63 VAL B CA 1
ATOM 1437 C C . VAL B 1 63 ? 9.43 -6.41 -15.336 1 98.12 63 VAL B C 1
ATOM 1439 O O . VAL B 1 63 ? 10.211 -6.352 -16.281 1 98.12 63 VAL B O 1
ATOM 1442 N N . THR B 1 64 ? 9.008 -5.332 -14.727 1 97.31 64 THR B N 1
ATOM 1443 C CA . THR B 1 64 ? 9.547 -4.004 -14.984 1 97.31 64 THR B CA 1
ATOM 1444 C C . THR B 1 64 ? 10.094 -3.385 -13.695 1 97.31 64 THR B C 1
ATOM 1446 O O . THR B 1 64 ? 9.852 -3.898 -12.602 1 97.31 64 THR B O 1
ATOM 1449 N N . ASP B 1 65 ? 10.836 -2.375 -13.906 1 96.62 65 ASP B N 1
ATOM 1450 C CA . ASP B 1 65 ? 11.312 -1.649 -12.727 1 96.62 65 ASP B CA 1
ATOM 1451 C C . ASP B 1 65 ? 10.156 -0.955 -12.008 1 96.62 65 ASP B C 1
ATOM 1453 O O . ASP B 1 65 ? 9.172 -0.559 -12.641 1 96.62 65 ASP B O 1
ATOM 1457 N N . GLY B 1 66 ? 10.367 -0.83 -10.781 1 95.31 66 GLY B N 1
ATOM 1458 C CA . GLY B 1 66 ? 9.391 -0.125 -9.969 1 95.31 66 GLY B CA 1
ATOM 1459 C C . GLY B 1 66 ? 9.883 1.222 -9.477 1 95.31 66 GLY B C 1
ATOM 1460 O O . GLY B 1 66 ? 10.992 1.644 -9.812 1 95.31 66 GLY B O 1
ATOM 1461 N N . PRO B 1 67 ? 8.992 1.739 -8.57 1 95.81 67 PRO B N 1
ATOM 1462 C CA . PRO B 1 67 ? 7.68 1.394 -8.023 1 95.81 67 PRO B CA 1
ATOM 1463 C C . PRO B 1 67 ? 6.59 1.344 -9.086 1 95.81 67 PRO B C 1
ATOM 1465 O O . PRO B 1 67 ? 6.863 1.569 -10.266 1 95.81 67 PRO B O 1
ATOM 1468 N N . PHE B 1 68 ? 5.414 0.953 -8.695 1 93.56 68 PHE B N 1
ATOM 1469 C CA . PHE B 1 68 ? 4.289 0.868 -9.625 1 93.56 68 PHE B CA 1
ATOM 1470 C C . PHE B 1 68 ? 4.176 2.141 -10.453 1 93.56 68 PHE B C 1
ATOM 1472 O O . PHE B 1 68 ? 3.943 3.223 -9.906 1 93.56 68 PHE B O 1
ATOM 1479 N N . VAL B 1 69 ? 4.348 2.139 -11.828 1 80 69 VAL B N 1
ATOM 1480 C CA . VAL B 1 69 ? 4.637 3.311 -12.648 1 80 69 VAL B CA 1
ATOM 1481 C C . VAL B 1 69 ? 3.41 3.68 -13.477 1 80 69 VAL B C 1
ATOM 1483 O O . VAL B 1 69 ? 3.447 4.625 -14.266 1 80 69 VAL B O 1
ATOM 1486 N N . GLU B 1 70 ? 2.361 3.102 -13.32 1 80.31 70 GLU B N 1
ATOM 1487 C CA . GLU B 1 70 ? 1.19 3.443 -14.125 1 80.31 70 GLU B CA 1
ATOM 1488 C C . GLU B 1 70 ? 0.484 4.676 -13.57 1 80.31 70 GLU B C 1
ATOM 1490 O O . GLU B 1 70 ? -0.457 5.188 -14.18 1 80.31 70 GLU B O 1
ATOM 1495 N N . ILE B 1 71 ? 1.1 5.227 -12.43 1 78.81 71 ILE B N 1
ATOM 1496 C CA . ILE B 1 71 ? 0.411 6.352 -11.812 1 78.81 71 ILE B CA 1
ATOM 1497 C C . ILE B 1 71 ? 1.388 7.512 -11.617 1 78.81 71 ILE B C 1
ATOM 1499 O O . ILE B 1 71 ? 2.605 7.312 -11.625 1 78.81 71 ILE B O 1
ATOM 1503 N N . LYS B 1 72 ? 0.832 8.711 -11.406 1 86.94 72 LYS B N 1
ATOM 1504 C CA . LYS B 1 72 ? 1.606 9.93 -11.188 1 86.94 72 LYS B CA 1
ATOM 1505 C C . LYS B 1 72 ? 2.248 9.93 -9.805 1 86.94 72 LYS B C 1
ATOM 1507 O O . LYS B 1 72 ? 3.293 10.547 -9.594 1 86.94 72 LYS B O 1
ATOM 1512 N N . GLU B 1 73 ? 1.661 9.305 -8.945 1 94.81 73 GLU B N 1
ATOM 1513 C CA . GLU B 1 73 ? 2.127 9.258 -7.559 1 94.81 73 GLU B CA 1
ATOM 1514 C C . GLU B 1 73 ? 2.574 7.852 -7.176 1 94.81 73 GLU B C 1
ATOM 1516 O O . GLU B 1 73 ? 2.068 6.863 -7.715 1 94.81 73 GLU B O 1
ATOM 1521 N N . LYS B 1 74 ? 3.521 7.824 -6.328 1 96 74 LYS B N 1
ATOM 1522 C CA . LYS B 1 74 ? 4.055 6.562 -5.824 1 96 74 LYS B CA 1
ATOM 1523 C C . LYS B 1 74 ? 3.732 6.383 -4.344 1 96 74 LYS B C 1
ATOM 1525 O O . LYS B 1 74 ? 3.785 7.34 -3.57 1 96 74 LYS B O 1
ATOM 1530 N N . LEU B 1 75 ? 3.404 5.16 -4.02 1 97.06 75 LEU B N 1
ATOM 1531 C CA . LEU B 1 75 ? 3.188 4.832 -2.615 1 97.06 75 LEU B CA 1
ATOM 1532 C C . LEU B 1 75 ? 4.5 4.863 -1.841 1 97.06 75 LEU B C 1
ATOM 1534 O O . LEU B 1 75 ? 5.488 4.25 -2.254 1 97.06 75 LEU B O 1
ATOM 1538 N N . GLY B 1 76 ? 4.512 5.586 -0.74 1 96.5 76 GLY B N 1
ATOM 1539 C CA . GLY B 1 76 ? 5.742 5.707 0.026 1 96.5 76 GLY B CA 1
ATOM 1540 C C . GLY B 1 76 ? 5.691 4.984 1.358 1 96.5 76 GLY B C 1
ATOM 1541 O O . GLY B 1 76 ? 6.719 4.527 1.863 1 96.5 76 GLY B O 1
ATOM 1542 N N . SER B 1 77 ? 4.578 4.961 1.981 1 96.38 77 SER B N 1
ATOM 1543 C CA . SER B 1 77 ? 4.348 4.34 3.281 1 96.38 77 SER B CA 1
ATOM 1544 C C . SER B 1 77 ? 2.875 4.41 3.674 1 96.38 77 SER B C 1
ATOM 1546 O O . SER B 1 77 ? 2.016 4.68 2.832 1 96.38 77 SER B O 1
ATOM 1548 N N . PHE B 1 78 ? 2.629 4.02 4.91 1 96.81 78 PHE B N 1
ATOM 1549 C CA . PHE B 1 78 ? 1.284 4.129 5.465 1 96.81 78 PHE B CA 1
ATOM 1550 C C . PHE B 1 78 ? 1.325 4.125 6.988 1 96.81 78 PHE B C 1
ATOM 1552 O O . PHE B 1 78 ? 2.365 3.846 7.586 1 96.81 78 PHE B O 1
ATOM 1559 N N . ILE B 1 79 ? 0.26 4.457 7.574 1 96.25 79 ILE B N 1
ATOM 1560 C CA . ILE B 1 79 ? -0.001 4.238 8.992 1 96.25 79 ILE B CA 1
ATOM 1561 C C . ILE B 1 79 ? -1.39 3.633 9.18 1 96.25 79 ILE B C 1
ATOM 1563 O O . ILE B 1 79 ? -2.227 3.699 8.273 1 96.25 79 ILE B O 1
ATOM 1567 N N . VAL B 1 80 ? -1.564 3.041 10.289 1 96 80 VAL B N 1
ATOM 1568 C CA . VAL B 1 80 ? -2.887 2.578 10.695 1 96 80 VAL B CA 1
ATOM 1569 C C . VAL B 1 80 ? -3.398 3.424 11.859 1 96 80 VAL B C 1
ATOM 1571 O O . VAL B 1 80 ? -2.666 3.678 12.82 1 96 80 VAL B O 1
ATOM 1574 N N . VAL B 1 81 ? -4.59 3.869 11.742 1 96.94 81 VAL B N 1
ATOM 1575 C CA . VAL B 1 81 ? -5.184 4.715 12.773 1 96.94 81 VAL B CA 1
ATOM 1576 C C . VAL B 1 81 ? -6.496 4.102 13.258 1 96.94 81 VAL B C 1
ATOM 1578 O O . VAL B 1 81 ? -7.078 3.252 12.578 1 96.94 81 VAL B O 1
ATOM 1581 N N . LYS B 1 82 ? -6.895 4.496 14.391 1 96.81 82 LYS B N 1
ATOM 1582 C CA . LYS B 1 82 ? -8.211 4.188 14.938 1 96.81 82 LYS B CA 1
ATOM 1583 C C . LYS B 1 82 ? -9.156 5.379 14.789 1 96.81 82 LYS B C 1
ATOM 1585 O O . LYS B 1 82 ? -8.766 6.523 15.031 1 96.81 82 LYS B O 1
ATOM 1590 N N . ALA B 1 83 ? -10.359 5.176 14.367 1 97.62 83 ALA B N 1
ATOM 1591 C CA . ALA B 1 83 ? -11.367 6.219 14.188 1 97.62 83 ALA B CA 1
ATOM 1592 C C . ALA B 1 83 ? -12.773 5.641 14.258 1 97.62 83 ALA B C 1
ATOM 1594 O O . ALA B 1 83 ? -12.961 4.426 14.164 1 97.62 83 ALA B O 1
ATOM 1595 N N . GLU B 1 84 ? -13.688 6.492 14.438 1 97.44 84 GLU B N 1
ATOM 1596 C CA . GLU B 1 84 ? -15.07 6.051 14.586 1 97.44 84 GLU B CA 1
ATOM 1597 C C . GLU B 1 84 ? -15.648 5.59 13.25 1 97.44 84 GLU B C 1
ATOM 1599 O O . GLU B 1 84 ? -16.5 4.695 13.203 1 97.44 84 GLU B O 1
ATOM 1604 N N . ASN B 1 85 ? -15.336 6.227 12.242 1 97.75 85 ASN B N 1
ATOM 1605 C CA . ASN B 1 85 ? -15.781 5.938 10.883 1 97.75 85 ASN B CA 1
ATOM 1606 C C . ASN B 1 85 ? -14.828 6.516 9.844 1 97.75 85 ASN B C 1
ATOM 1608 O O . ASN B 1 85 ? -13.812 7.113 10.188 1 97.75 85 ASN B O 1
ATOM 1612 N N . LEU B 1 86 ? -15.125 6.316 8.617 1 98.12 86 LEU B N 1
ATOM 1613 C CA . LEU B 1 86 ? -14.281 6.719 7.496 1 98.12 86 LEU B CA 1
ATOM 1614 C C . LEU B 1 86 ? -14.086 8.234 7.48 1 98.12 86 LEU B C 1
ATOM 1616 O O . LEU B 1 86 ? -12.984 8.719 7.215 1 98.12 86 LEU B O 1
ATOM 1620 N N . ASP B 1 87 ? -15.094 8.984 7.75 1 98.19 87 ASP B N 1
ATOM 1621 C CA . ASP B 1 87 ? -14.992 10.438 7.773 1 98.19 87 ASP B CA 1
ATOM 1622 C C . ASP B 1 87 ? -14.047 10.906 8.875 1 98.19 87 ASP B C 1
ATOM 1624 O O . ASP B 1 87 ? -13.242 11.812 8.664 1 98.19 87 ASP B O 1
ATOM 1628 N N . ASP B 1 88 ? -14.156 10.281 10.039 1 98.25 88 ASP B N 1
ATOM 1629 C CA . ASP B 1 88 ? -13.266 10.594 11.148 1 98.25 88 ASP B CA 1
ATOM 1630 C C . ASP B 1 88 ? -11.812 10.273 10.789 1 98.25 88 ASP B C 1
ATOM 1632 O O . ASP B 1 88 ? -10.914 11.07 11.07 1 98.25 88 ASP B O 1
ATOM 1636 N N . ALA B 1 89 ? -11.578 9.156 10.227 1 98.5 89 ALA B N 1
ATOM 1637 C CA . ALA B 1 89 ? -10.227 8.781 9.789 1 98.5 89 ALA B CA 1
ATOM 1638 C C . ALA B 1 89 ? -9.688 9.781 8.773 1 98.5 89 ALA B C 1
ATOM 1640 O O . ALA B 1 89 ? -8.508 10.133 8.805 1 98.5 89 ALA B O 1
ATOM 1641 N N . THR B 1 90 ? -10.555 10.227 7.867 1 98.75 90 THR B N 1
ATOM 1642 C CA . THR B 1 90 ? -10.156 11.195 6.848 1 98.75 90 THR B CA 1
ATOM 1643 C C . THR B 1 90 ? -9.773 12.523 7.488 1 98.75 90 THR B C 1
ATOM 1645 O O . THR B 1 90 ? -8.852 13.195 7.023 1 98.75 90 THR B O 1
ATOM 1648 N N . THR B 1 91 ? -10.461 12.859 8.508 1 98.44 91 THR B N 1
ATOM 1649 C CA . THR B 1 91 ? -10.125 14.078 9.25 1 98.44 91 THR B CA 1
ATOM 1650 C C . THR B 1 91 ? -8.703 13.992 9.805 1 98.44 91 THR B C 1
ATOM 1652 O O . THR B 1 91 ? -7.957 14.969 9.75 1 98.44 91 THR B O 1
ATOM 1655 N N . LEU B 1 92 ? -8.312 12.812 10.289 1 98.5 92 LEU B N 1
ATOM 1656 C CA . LEU B 1 92 ? -6.965 12.625 10.82 1 98.5 92 LEU B CA 1
ATOM 1657 C C . LEU B 1 92 ? -5.918 12.805 9.727 1 98.5 92 LEU B C 1
ATOM 1659 O O . LEU B 1 92 ? -4.77 13.148 10.016 1 98.5 92 LEU B O 1
ATOM 1663 N N . ALA B 1 93 ? -6.293 12.586 8.492 1 98.69 93 ALA B N 1
ATOM 1664 C CA . ALA B 1 93 ? -5.367 12.656 7.359 1 98.69 93 ALA B CA 1
ATOM 1665 C C . ALA B 1 93 ? -5.008 14.109 7.039 1 98.69 93 ALA B C 1
ATOM 1667 O O . ALA B 1 93 ? -3.982 14.375 6.406 1 98.69 93 ALA B O 1
ATOM 1668 N N . HIS B 1 94 ? -5.922 15.016 7.336 1 98.12 94 HIS B N 1
ATOM 1669 C CA . HIS B 1 94 ? -5.629 16.422 7.086 1 98.12 94 HIS B CA 1
ATOM 1670 C C . HIS B 1 94 ? -4.348 16.844 7.793 1 98.12 94 HIS B C 1
ATOM 1672 O O . HIS B 1 94 ? -4.082 16.422 8.922 1 98.12 94 HIS B O 1
ATOM 1678 N N . GLY B 1 95 ? -3.527 17.672 7.137 1 96.81 95 GLY B N 1
ATOM 1679 C CA . GLY B 1 95 ? -2.27 18.141 7.688 1 96.81 95 GLY B CA 1
ATOM 1680 C C . GLY B 1 95 ? -1.093 17.25 7.348 1 96.81 95 GLY B C 1
ATOM 1681 O O . GLY B 1 95 ? 0.058 17.609 7.617 1 96.81 95 GLY B O 1
ATOM 1682 N N . CYS B 1 96 ? -1.384 16.062 6.809 1 98.44 96 CYS B N 1
ATOM 1683 C CA . CYS B 1 96 ? -0.296 15.18 6.395 1 98.44 96 CYS B CA 1
ATOM 1684 C C . CYS B 1 96 ? 0.669 15.906 5.465 1 98.44 96 CYS B C 1
ATOM 1686 O O . CYS B 1 96 ? 0.251 16.5 4.469 1 98.44 96 CYS B O 1
ATOM 1688 N N . PRO B 1 97 ? 1.967 15.812 5.723 1 97.62 97 PRO B N 1
ATOM 1689 C CA . PRO B 1 97 ? 2.949 16.547 4.918 1 97.62 97 PRO B CA 1
ATOM 1690 C C . PRO B 1 97 ? 2.986 16.078 3.463 1 97.62 97 PRO B C 1
ATOM 1692 O O . PRO B 1 97 ? 3.48 16.797 2.592 1 97.62 97 PRO B O 1
ATOM 1695 N N . ALA B 1 98 ? 2.547 14.852 3.146 1 97.38 98 ALA B N 1
ATOM 1696 C CA . ALA B 1 98 ? 2.475 14.391 1.761 1 97.38 98 ALA B CA 1
ATOM 1697 C C . ALA B 1 98 ? 1.667 15.367 0.905 1 97.38 98 ALA B C 1
ATOM 1699 O O . ALA B 1 98 ? 1.938 15.523 -0.287 1 97.38 98 ALA B O 1
ATOM 1700 N N . LEU B 1 99 ? 0.702 16 1.481 1 97.75 99 LEU B N 1
ATOM 1701 C CA . LEU B 1 99 ? -0.161 16.938 0.774 1 97.75 99 LEU B CA 1
ATOM 1702 C C . LEU B 1 99 ? 0.616 18.188 0.355 1 97.75 99 LEU B C 1
ATOM 1704 O O . LEU B 1 99 ? 0.414 18.719 -0.743 1 97.75 99 LEU B O 1
ATOM 1708 N N . ASP B 1 100 ? 1.512 18.609 1.184 1 94.12 100 ASP B N 1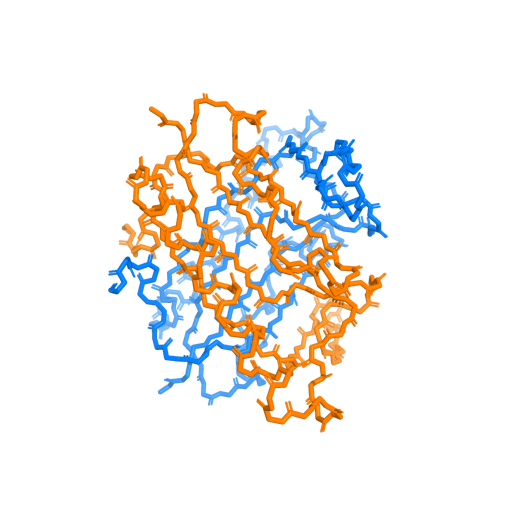
ATOM 1709 C CA . ASP B 1 100 ? 2.342 19.781 0.896 1 94.12 100 ASP B CA 1
ATOM 1710 C C . ASP B 1 100 ? 3.26 19.516 -0.297 1 94.12 100 ASP B C 1
ATOM 1712 O O . ASP B 1 100 ? 3.707 20.453 -0.96 1 94.12 100 ASP B O 1
ATOM 1716 N N . GLN B 1 101 ? 3.498 18.281 -0.535 1 93.12 101 GLN B N 1
ATOM 1717 C CA . GLN B 1 101 ? 4.41 17.891 -1.604 1 93.12 101 GLN B CA 1
ATOM 1718 C C . GLN B 1 101 ? 3.65 17.562 -2.887 1 93.12 101 GLN B C 1
ATOM 1720 O O . GLN B 1 101 ? 4.207 16.953 -3.807 1 93.12 101 GLN B O 1
ATOM 1725 N N . GLY B 1 102 ? 2.369 17.891 -2.869 1 95.06 102 GLY B N 1
ATOM 1726 C CA . GLY B 1 102 ? 1.56 17.656 -4.055 1 95.06 102 GLY B CA 1
ATOM 1727 C C . GLY B 1 102 ? 1.02 16.25 -4.137 1 95.06 102 GLY B C 1
ATOM 1728 O O . GLY B 1 102 ? 0.562 15.812 -5.199 1 95.06 102 GLY B O 1
ATOM 1729 N N . GLY B 1 103 ? 1.138 15.5 -3.055 1 96.94 103 GLY B N 1
ATOM 1730 C CA . GLY B 1 103 ? 0.671 14.125 -3.029 1 96.94 103 GLY B CA 1
ATOM 1731 C C . GLY B 1 103 ? -0.74 13.977 -2.492 1 96.94 103 GLY B C 1
ATOM 1732 O O . GLY B 1 103 ? -1.54 14.914 -2.576 1 96.94 103 GLY B O 1
ATOM 1733 N N . SER B 1 104 ? -1.066 12.766 -2.014 1 97.75 104 SER B N 1
ATOM 1734 C CA . SER B 1 104 ? -2.402 12.445 -1.521 1 97.75 104 SER B CA 1
ATOM 1735 C C . SER B 1 104 ? -2.342 11.445 -0.376 1 97.75 104 SER B C 1
ATOM 1737 O O . SER B 1 104 ? -1.298 10.828 -0.135 1 97.75 104 SER B O 1
ATOM 1739 N N . VAL B 1 105 ? -3.402 11.391 0.365 1 98.62 105 VAL B N 1
ATOM 1740 C CA . VAL B 1 105 ? -3.596 10.367 1.388 1 98.62 105 VAL B CA 1
ATOM 1741 C C . VAL B 1 105 ? -4.84 9.539 1.065 1 98.62 105 VAL B C 1
ATOM 1743 O O . VAL B 1 105 ? -5.953 10.078 1.019 1 98.62 105 VAL B O 1
ATOM 1746 N N . GLU B 1 106 ? -4.648 8.289 0.811 1 98.56 106 GLU B N 1
ATOM 1747 C CA . GLU B 1 106 ? -5.75 7.348 0.652 1 98.56 106 GLU B CA 1
ATOM 1748 C C . GLU B 1 106 ? -6.137 6.723 1.989 1 98.56 106 GLU B C 1
ATOM 1750 O O . GLU B 1 106 ? -5.277 6.25 2.732 1 98.56 106 GLU B O 1
ATOM 1755 N N . VAL B 1 107 ? -7.414 6.785 2.311 1 98.75 107 VAL B N 1
ATOM 1756 C CA . VAL B 1 107 ? -7.934 6.27 3.572 1 98.75 107 VAL B CA 1
ATOM 1757 C C . VAL B 1 107 ? -8.812 5.047 3.311 1 98.75 107 VAL B C 1
ATOM 1759 O O . VAL B 1 107 ? -9.812 5.133 2.598 1 98.75 107 VAL B O 1
ATOM 1762 N N . ARG B 1 108 ? -8.43 3.932 3.842 1 98.44 108 ARG B N 1
ATOM 1763 C CA . ARG B 1 108 ? -9.133 2.676 3.592 1 98.44 108 ARG B CA 1
ATOM 1764 C C . ARG B 1 108 ? -9.453 1.955 4.898 1 98.44 108 ARG B C 1
ATOM 1766 O O . ARG B 1 108 ? -8.57 1.775 5.742 1 98.44 108 ARG B O 1
ATOM 1773 N N . PRO B 1 109 ? -10.75 1.547 5.133 1 97.81 109 PRO B N 1
ATOM 1774 C CA . PRO B 1 109 ? -11.016 0.66 6.27 1 97.81 109 PRO B CA 1
ATOM 1775 C C . PRO B 1 109 ? -10.258 -0.663 6.168 1 97.81 109 PRO B C 1
ATOM 1777 O O . PRO B 1 109 ? -10.117 -1.217 5.074 1 97.81 109 PRO B O 1
ATOM 1780 N N . ILE B 1 110 ? -9.797 -1.025 7.355 1 96.12 110 ILE B N 1
ATOM 1781 C CA . ILE B 1 110 ? -9.148 -2.334 7.391 1 96.12 110 ILE B CA 1
ATOM 1782 C C . ILE B 1 110 ? -9.844 -3.223 8.422 1 96.12 110 ILE B C 1
ATOM 1784 O O . ILE B 1 110 ? -10.453 -2.723 9.367 1 96.12 110 ILE B O 1
ATOM 1788 N N . GLY B 1 111 ? -10.5 -4.363 8.055 1 79.75 111 GLY B N 1
ATOM 1789 C CA . GLY B 1 111 ? -11.234 -5.285 8.898 1 79.75 111 GLY B CA 1
ATOM 1790 C C . GLY B 1 111 ? -10.68 -5.375 10.312 1 79.75 111 GLY B C 1
ATOM 1791 O O . GLY B 1 111 ? -10.234 -4.375 10.875 1 79.75 111 GLY B O 1
ATOM 1792 N N . ASN B 1 112 ? -10.406 -6.543 10.867 1 64.19 112 ASN B N 1
ATOM 1793 C CA . ASN B 1 112 ? -9.992 -6.836 12.234 1 64.19 112 ASN B CA 1
ATOM 1794 C C . ASN B 1 112 ? -8.641 -6.203 12.562 1 64.19 112 ASN B C 1
ATOM 1796 O O . ASN B 1 112 ? -7.867 -5.887 11.656 1 64.19 112 ASN B O 1
ATOM 1800 N N . PRO B 1 113 ? -8.469 -5.836 13.789 1 60.94 113 PRO B N 1
ATOM 1801 C CA . PRO B 1 113 ? -7.203 -5.242 14.227 1 60.94 113 PRO B CA 1
ATOM 1802 C C . PRO B 1 113 ? -5.988 -5.906 13.586 1 60.94 113 PRO B C 1
ATOM 1804 O O . PRO B 1 113 ? -5.828 -7.125 13.672 1 60.94 113 PRO B O 1
ATOM 1807 N N . TRP B 1 114 ? -5.531 -5.191 12.648 1 57.97 114 TRP B N 1
ATOM 1808 C CA . TRP B 1 114 ? -4.332 -5.688 11.984 1 57.97 114 TRP B CA 1
ATOM 1809 C C . TRP B 1 114 ? -3.109 -5.543 12.883 1 57.97 114 TRP B C 1
ATOM 1811 O O . TRP B 1 114 ? -2.871 -4.473 13.445 1 57.97 114 TRP B O 1
ATOM 1821 N N . SER B 1 115 ? -2.758 -6.578 13.562 1 57.12 115 SER B N 1
ATOM 1822 C CA . SER B 1 115 ? -1.602 -6.508 14.445 1 57.12 115 SER B CA 1
ATOM 1823 C C . SER B 1 115 ? -0.299 -6.664 13.672 1 57.12 115 SER B C 1
ATOM 1825 O O . SER B 1 115 ? 0.778 -6.352 14.18 1 57.12 115 SER B O 1
ATOM 1827 N N . GLY B 1 116 ? -0.242 -6.438 12.305 1 53.47 116 GLY B N 1
ATOM 1828 C CA . GLY B 1 116 ? 0.933 -6.676 11.477 1 53.47 116 GLY B CA 1
ATOM 1829 C C . GLY B 1 116 ? 1.612 -8 11.773 1 53.47 116 GLY B C 1
ATOM 1830 O O . GLY B 1 116 ? 2.566 -8.375 11.094 1 53.47 116 GLY B O 1
ATOM 1831 N N . LYS B 1 117 ? 1.476 -8.406 13.102 1 49.62 117 LYS B N 1
ATOM 1832 C CA . LYS B 1 117 ? 2.197 -9.602 13.547 1 49.62 117 LYS B CA 1
ATOM 1833 C C . LYS B 1 117 ? 1.587 -10.867 12.953 1 49.62 117 LYS B C 1
ATOM 1835 O O . LYS B 1 117 ? 0.394 -10.898 12.641 1 49.62 117 LYS B O 1
ATOM 184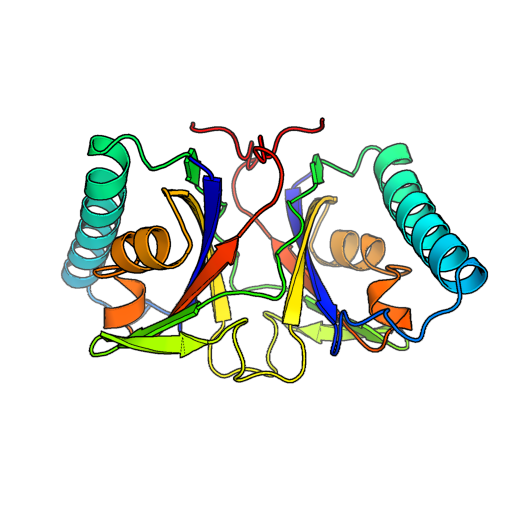0 N N . LYS B 1 118 ? 2.367 -11.836 12.445 1 48.22 118 LYS B N 1
ATOM 1841 C CA . LYS B 1 118 ? 1.991 -13.195 12.07 1 48.22 118 LYS B CA 1
ATOM 1842 C C . LYS B 1 118 ? 0.897 -13.742 12.984 1 48.22 118 LYS B C 1
ATOM 1844 O O . LYS B 1 118 ? 1.064 -13.773 14.203 1 48.22 118 LYS B O 1
ATOM 1849 N N . GLY B 1 119 ? -0.41 -13.398 12.727 1 32.75 119 GLY B N 1
ATOM 1850 C CA . GLY B 1 119 ? -1.266 -14.219 13.57 1 32.75 119 GLY B CA 1
ATOM 1851 C C . GLY B 1 119 ? -1.053 -15.703 13.383 1 32.75 119 GLY B C 1
ATOM 1852 O O . GLY B 1 119 ? -0.579 -16.141 12.328 1 32.75 119 GLY B O 1
#